Protein AF-A0A9X3MRA4-F1 (afdb_monomer_lite)

Structure (mmCIF, N/CA/C/O backbone):
data_AF-A0A9X3MRA4-F1
#
_entry.id   AF-A0A9X3MRA4-F1
#
loop_
_atom_site.group_PDB
_atom_site.id
_atom_site.type_symbol
_atom_site.label_atom_id
_atom_site.label_alt_id
_atom_site.label_comp_id
_atom_site.label_asym_id
_atom_site.label_entity_id
_atom_site.label_seq_id
_atom_site.pdbx_PDB_ins_code
_atom_site.Cartn_x
_atom_site.Cartn_y
_atom_site.Cartn_z
_atom_site.occupancy
_atom_site.B_iso_or_equiv
_atom_site.auth_seq_id
_atom_site.auth_comp_id
_atom_site.auth_asym_id
_atom_site.auth_atom_id
_atom_site.pdbx_PDB_model_num
ATOM 1 N N . MET A 1 1 ? -0.321 38.688 -27.844 1.00 35.81 1 MET A N 1
ATOM 2 C CA . MET A 1 1 ? -0.896 37.584 -28.647 1.00 35.81 1 MET A CA 1
ATOM 3 C C . MET A 1 1 ? -0.735 36.306 -27.831 1.00 35.81 1 MET A C 1
ATOM 5 O O . MET A 1 1 ? 0.387 35.896 -27.605 1.00 35.81 1 MET A O 1
ATOM 9 N N . LEU A 1 2 ? -1.741 35.954 -27.026 1.00 34.25 2 LEU A N 1
ATOM 10 C CA . LEU A 1 2 ? -2.804 34.966 -27.316 1.00 34.25 2 LEU A CA 1
ATOM 11 C C . LEU A 1 2 ? -2.423 33.523 -26.894 1.00 34.25 2 LEU A C 1
ATOM 13 O O . LEU A 1 2 ? -1.893 32.760 -27.681 1.00 34.25 2 LEU A O 1
ATOM 17 N N . LEU A 1 3 ? -2.724 33.220 -25.621 1.00 35.38 3 LEU A N 1
ATOM 18 C CA . LEU A 1 3 ? -3.556 32.108 -25.111 1.00 35.38 3 LEU A CA 1
ATOM 19 C C . LEU A 1 3 ? -3.337 30.628 -25.548 1.00 35.38 3 LEU A C 1
ATOM 21 O O . LEU A 1 3 ? -3.418 30.309 -26.727 1.00 35.38 3 LEU A O 1
ATOM 25 N N . ARG A 1 4 ? -3.394 29.751 -24.514 1.00 39.50 4 ARG A N 1
ATOM 26 C CA . ARG A 1 4 ? -3.797 28.306 -24.427 1.00 39.50 4 ARG A CA 1
ATOM 27 C C . ARG A 1 4 ? -2.662 27.262 -24.431 1.00 39.50 4 ARG A C 1
ATOM 29 O O . ARG A 1 4 ? -1.740 27.384 -25.215 1.00 39.50 4 ARG A O 1
ATOM 36 N N . GLY A 1 5 ? -2.671 26.203 -23.605 1.00 31.47 5 GLY A N 1
ATOM 37 C CA . GLY A 1 5 ? -3.656 25.647 -22.650 1.00 31.47 5 GLY A CA 1
ATOM 38 C C . GLY A 1 5 ? -2.963 24.711 -21.628 1.00 31.47 5 GLY A C 1
ATOM 39 O O . GLY A 1 5 ? -1.852 24.262 -21.875 1.00 31.47 5 GLY A O 1
ATOM 40 N N . VAL A 1 6 ? -3.437 24.609 -20.375 1.00 36.12 6 VAL A N 1
ATOM 41 C CA . VAL A 1 6 ? -4.373 23.575 -19.846 1.00 36.12 6 VAL A CA 1
ATOM 42 C C . VAL A 1 6 ? -3.922 22.147 -20.203 1.00 36.12 6 VAL A C 1
ATOM 44 O O . VAL A 1 6 ? -3.850 21.826 -21.377 1.00 36.12 6 VAL A O 1
ATOM 47 N N . GLY A 1 7 ? -3.665 21.204 -19.297 1.00 28.12 7 GLY A N 1
ATOM 48 C CA . GLY A 1 7 ? -3.774 21.140 -17.843 1.00 28.12 7 GLY A CA 1
ATOM 49 C C . GLY A 1 7 ? -3.669 19.672 -17.402 1.00 28.12 7 GLY A C 1
ATOM 50 O O . GLY A 1 7 ? -3.985 18.793 -18.191 1.00 28.12 7 GLY A O 1
ATOM 51 N N . VAL A 1 8 ? -3.275 19.405 -16.155 1.00 30.50 8 VAL A N 1
ATOM 52 C CA . VAL A 1 8 ? -3.708 18.214 -15.400 1.00 30.50 8 VAL A CA 1
ATOM 53 C C . VAL A 1 8 ? -3.790 18.625 -13.931 1.00 30.50 8 VAL A C 1
ATOM 55 O O . VAL A 1 8 ? -2.802 18.639 -13.203 1.00 30.50 8 VAL A O 1
ATOM 58 N N . PHE A 1 9 ? -4.995 18.999 -13.509 1.00 32.16 9 PHE A N 1
ATOM 59 C CA . PHE A 1 9 ? -5.385 19.023 -12.107 1.00 32.16 9 PHE A CA 1
ATOM 60 C C . PHE A 1 9 ? -5.694 17.582 -11.693 1.00 32.16 9 PHE A C 1
ATOM 62 O O . PHE A 1 9 ? -6.735 17.046 -12.061 1.00 32.16 9 PHE A O 1
ATOM 69 N N . ALA A 1 10 ? -4.817 16.960 -10.909 1.00 31.72 10 ALA A N 1
ATOM 70 C CA . ALA A 1 10 ? -5.191 15.817 -10.085 1.00 31.72 10 ALA A CA 1
ATOM 71 C C . ALA A 1 10 ? -5.547 16.348 -8.691 1.00 31.72 10 ALA A C 1
ATOM 73 O O . ALA A 1 10 ? -4.737 16.346 -7.767 1.00 31.72 10 ALA A O 1
ATOM 74 N N . ALA A 1 11 ? -6.769 16.862 -8.565 1.00 32.56 11 ALA A N 1
ATOM 75 C CA . ALA A 1 11 ? -7.382 17.117 -7.273 1.00 32.56 11 ALA A CA 1
ATOM 76 C C . ALA A 1 11 ? -7.682 15.761 -6.615 1.00 32.56 11 ALA A C 1
ATOM 78 O O . ALA A 1 11 ? -8.718 15.148 -6.860 1.00 32.56 11 ALA A O 1
ATOM 79 N N . VAL A 1 12 ? -6.753 15.263 -5.798 1.00 34.28 12 VAL A N 1
ATOM 80 C CA . VAL A 1 12 ? -7.058 14.186 -4.854 1.00 34.28 12 VAL A CA 1
ATOM 81 C C . VAL A 1 12 ? -7.952 14.797 -3.784 1.00 34.28 12 VAL A C 1
ATOM 83 O O . VAL A 1 12 ? -7.513 15.625 -2.987 1.00 34.28 12 VAL A O 1
ATOM 86 N N . ALA A 1 13 ? -9.228 14.423 -3.809 1.00 34.03 13 ALA A N 1
ATOM 87 C CA . ALA A 1 13 ? -10.208 14.817 -2.815 1.00 34.03 13 ALA A CA 1
ATOM 88 C C . ALA A 1 13 ? -9.759 14.346 -1.420 1.00 34.03 13 ALA A C 1
ATOM 90 O O . ALA A 1 13 ? -9.929 13.187 -1.042 1.00 34.03 13 ALA A O 1
ATOM 91 N N . LEU A 1 14 ? -9.190 15.272 -0.649 1.00 36.69 14 LEU A N 1
ATOM 92 C CA . LEU A 1 14 ? -9.050 15.197 0.801 1.00 36.69 14 LEU A CA 1
ATOM 93 C C . LEU A 1 14 ? -10.458 15.259 1.413 1.00 36.69 14 LEU A C 1
ATOM 95 O O . LEU A 1 14 ? -10.921 16.302 1.863 1.00 36.69 14 LEU A O 1
ATOM 99 N N . LEU A 1 15 ? -11.165 14.129 1.424 1.00 37.47 15 LEU A N 1
ATOM 100 C CA . LEU A 1 15 ? -12.385 13.948 2.216 1.00 37.47 15 LEU A CA 1
ATOM 101 C C . LEU A 1 15 ? -12.009 13.708 3.687 1.00 37.47 15 LEU A C 1
ATOM 103 O O . LEU A 1 15 ? -12.286 12.665 4.272 1.00 37.47 15 LEU A O 1
ATOM 107 N N . GLY A 1 16 ? -11.347 14.695 4.289 1.00 36.00 16 GLY A N 1
ATOM 108 C CA . GLY A 1 16 ? -11.209 14.795 5.734 1.00 36.00 16 GLY A CA 1
ATOM 109 C C . GLY A 1 16 ? -12.448 15.479 6.294 1.00 36.00 16 GLY A C 1
ATOM 110 O O . GLY A 1 16 ? -12.477 16.700 6.407 1.00 36.00 16 GLY A O 1
ATOM 111 N N . ALA A 1 17 ? -13.488 14.717 6.633 1.00 42.28 17 ALA A N 1
ATOM 112 C CA . ALA A 1 17 ? -14.591 15.256 7.421 1.00 42.28 17 ALA A CA 1
ATOM 113 C C . ALA A 1 17 ? -14.075 15.545 8.841 1.00 42.28 17 ALA A C 1
ATOM 115 O O . ALA A 1 17 ? -13.986 14.644 9.675 1.00 42.28 17 ALA A O 1
ATOM 116 N N . VAL A 1 18 ? -13.691 16.795 9.108 1.00 41.97 18 VAL A N 1
ATOM 117 C CA . VAL A 1 18 ? -13.306 17.251 10.448 1.00 41.97 18 VAL A CA 1
ATOM 118 C C . VAL A 1 18 ? -14.586 17.490 11.248 1.00 41.97 18 VAL A C 1
ATOM 120 O O . VAL A 1 18 ? -15.112 18.597 11.281 1.00 41.97 18 VAL A O 1
ATOM 123 N N . ALA A 1 19 ? -15.118 16.441 11.875 1.00 44.72 19 ALA A N 1
ATOM 124 C CA . ALA A 1 19 ? -16.137 16.600 12.907 1.00 44.72 19 ALA A CA 1
ATOM 125 C C . ALA A 1 19 ? -15.434 16.733 14.261 1.00 44.72 19 ALA A C 1
ATOM 127 O O . ALA A 1 19 ? -14.759 15.809 14.720 1.00 44.72 19 ALA A O 1
ATOM 128 N N . GLY A 1 20 ? -15.574 17.900 14.882 1.00 43.44 20 GLY A N 1
ATOM 129 C CA . GLY A 1 20 ? -15.188 18.117 16.264 1.00 43.44 20 GLY A CA 1
ATOM 130 C C . GLY A 1 20 ? -16.289 17.663 17.211 1.00 43.44 20 GLY A C 1
ATOM 131 O O . GLY A 1 20 ? -17.469 17.804 16.910 1.00 43.44 20 GLY A O 1
ATOM 132 N N . GLN A 1 21 ? -15.942 17.138 18.381 1.00 49.88 21 GLN A N 1
ATOM 133 C CA . GLN A 1 21 ? -16.927 16.866 19.432 1.00 49.88 21 GLN A CA 1
ATOM 134 C C . GLN A 1 21 ? -16.540 17.548 20.730 1.00 49.88 21 GLN A C 1
ATOM 136 O O . GLN A 1 21 ? -15.363 17.553 21.069 1.00 49.88 21 GLN A O 1
ATOM 141 N N . VAL A 1 22 ? -17.526 18.073 21.460 1.00 46.91 22 VAL A N 1
ATOM 142 C CA . VAL A 1 22 ? -17.334 18.715 22.767 1.00 46.91 22 VAL A CA 1
ATOM 143 C C . VAL A 1 22 ? -18.132 17.959 23.820 1.00 46.91 22 VAL A C 1
ATOM 145 O O . VAL A 1 22 ? -19.319 17.713 23.611 1.00 46.91 22 VAL A O 1
ATOM 148 N N . ALA A 1 23 ? -17.506 17.612 24.945 1.00 50.59 23 ALA A N 1
ATOM 149 C CA . ALA A 1 23 ? -18.177 16.998 26.093 1.00 50.59 23 ALA A CA 1
ATOM 150 C C . ALA A 1 23 ? -17.931 17.798 27.375 1.00 50.59 23 ALA A C 1
ATOM 152 O O . ALA A 1 23 ? -16.812 18.238 27.633 1.00 50.59 23 ALA A O 1
ATOM 153 N N . THR A 1 24 ? -18.965 17.929 28.203 1.00 45.59 24 THR A N 1
ATOM 154 C CA . THR A 1 24 ? -18.834 18.244 29.629 1.00 45.59 24 THR A CA 1
ATOM 155 C C . THR A 1 24 ? -18.663 16.919 30.363 1.00 45.59 24 THR A C 1
ATOM 157 O O . THR A 1 24 ? -19.558 16.080 30.332 1.00 45.59 24 THR A O 1
ATOM 160 N N . ALA A 1 25 ? -17.496 16.680 30.960 1.00 44.56 25 ALA A N 1
ATOM 161 C CA . ALA A 1 25 ? -17.239 15.453 31.709 1.00 44.56 25 ALA A CA 1
ATOM 162 C C . ALA A 1 25 ? -18.061 15.450 33.013 1.00 44.56 25 ALA A C 1
ATOM 164 O O . ALA A 1 25 ? -17.626 16.013 34.013 1.00 44.56 25 ALA A O 1
ATOM 165 N N . GLY A 1 26 ? -19.258 14.861 32.983 1.00 47.41 26 GLY A N 1
ATOM 166 C CA . GLY A 1 26 ? -19.934 14.340 34.171 1.00 47.41 26 GLY A CA 1
ATOM 167 C C . GLY A 1 26 ? -19.541 12.872 34.330 1.00 47.41 26 GLY A C 1
ATOM 168 O O . GLY A 1 26 ? -19.817 12.073 33.439 1.00 47.41 26 GLY A O 1
ATOM 169 N N . ASP A 1 27 ? -18.845 12.532 35.413 1.00 50.34 27 ASP A N 1
ATOM 170 C CA . ASP A 1 27 ? -18.054 11.295 35.543 1.00 50.34 27 ASP A CA 1
ATOM 171 C C . ASP A 1 27 ? -18.859 9.985 35.732 1.00 50.34 27 ASP A C 1
ATOM 173 O O . ASP A 1 27 ? -18.251 8.946 35.959 1.00 50.34 27 ASP A O 1
ATOM 177 N N . ASP A 1 28 ? -20.194 9.972 35.587 1.00 54.16 28 ASP A N 1
ATOM 178 C CA . ASP A 1 28 ? -21.010 8.802 35.984 1.00 54.16 28 ASP A CA 1
ATOM 179 C C . ASP A 1 28 ? -22.211 8.442 35.082 1.00 54.16 28 ASP A C 1
ATOM 181 O O . ASP A 1 28 ? -23.013 7.571 35.430 1.00 54.16 28 ASP A O 1
ATOM 185 N N . SER A 1 29 ? -22.375 9.048 33.898 1.00 55.00 29 SER A N 1
ATOM 186 C CA . SER A 1 29 ? -23.494 8.657 33.026 1.00 55.00 29 SER A CA 1
ATOM 187 C C . SER A 1 29 ? -23.189 7.365 32.245 1.00 55.00 29 SER A C 1
ATOM 189 O O . SER A 1 29 ? -22.288 7.285 31.409 1.00 55.00 29 SER A O 1
ATOM 191 N N . THR A 1 30 ? -23.992 6.323 32.487 1.00 68.31 30 THR A N 1
ATOM 192 C CA . THR A 1 30 ? -24.000 5.053 31.726 1.00 68.31 30 THR A CA 1
ATOM 193 C C . THR A 1 30 ? -24.627 5.192 30.336 1.00 68.31 30 THR A C 1
ATOM 195 O O . THR A 1 30 ? -24.791 4.202 29.622 1.00 68.31 30 THR A O 1
ATOM 198 N N . VAL A 1 31 ? -24.985 6.413 29.935 1.00 81.69 31 VAL A N 1
ATOM 199 C CA . VAL A 1 31 ? -25.618 6.689 28.650 1.00 81.69 31 VAL A CA 1
ATOM 200 C C . VAL A 1 31 ? -24.600 6.437 27.541 1.00 81.69 31 VAL A C 1
ATOM 202 O O . VAL A 1 31 ? -23.609 7.155 27.395 1.00 81.69 31 VAL A O 1
ATOM 205 N N . GLU A 1 32 ? -24.850 5.395 26.753 1.00 86.31 32 GLU A N 1
ATOM 206 C CA . GLU A 1 32 ? -24.095 5.127 25.538 1.00 86.31 32 GLU A CA 1
ATOM 207 C C . GLU A 1 32 ? -24.687 5.921 24.373 1.00 86.31 32 GLU A C 1
ATOM 209 O O . GLU A 1 32 ? -25.889 5.875 24.108 1.00 86.31 32 GLU A O 1
ATOM 214 N N . ARG A 1 33 ? -23.827 6.623 23.635 1.00 87.69 33 ARG A N 1
ATOM 215 C CA . ARG A 1 33 ? -24.196 7.327 22.406 1.00 87.69 33 ARG A CA 1
ATOM 216 C C . ARG A 1 33 ? -23.433 6.774 21.222 1.00 87.69 33 ARG A C 1
ATOM 218 O O . ARG A 1 33 ? -22.243 6.483 21.315 1.00 87.69 33 ARG A O 1
ATOM 225 N N . THR A 1 34 ? -24.120 6.673 20.094 1.00 89.44 34 THR A N 1
ATOM 226 C CA . THR A 1 34 ? -23.510 6.312 18.815 1.00 89.44 34 THR A CA 1
ATOM 227 C C . THR A 1 34 ? -23.280 7.581 18.011 1.00 89.44 34 THR A C 1
ATOM 229 O O . THR A 1 34 ? -24.199 8.369 17.809 1.00 89.44 34 THR A O 1
ATOM 232 N N . VAL A 1 35 ? -22.046 7.781 17.568 1.00 88.12 35 VAL A N 1
ATOM 233 C CA . VAL A 1 35 ? -21.616 8.932 16.777 1.00 88.12 35 VAL A CA 1
ATOM 234 C C . VAL A 1 35 ? -21.085 8.433 15.447 1.00 88.12 35 VAL A C 1
ATOM 236 O O . VAL A 1 35 ? -20.248 7.533 15.417 1.00 88.12 35 VAL A O 1
ATOM 239 N N . GLN A 1 36 ? -21.510 9.066 14.359 1.00 89.25 36 GLN A N 1
ATOM 240 C CA . GLN A 1 36 ? -20.979 8.813 13.027 1.00 89.25 36 GLN A CA 1
ATOM 241 C C . GLN A 1 36 ? -20.093 9.983 12.577 1.00 89.25 36 GLN A C 1
ATOM 243 O O . GLN A 1 36 ? -20.535 11.126 12.558 1.00 89.25 36 GLN A O 1
ATOM 248 N N . VAL A 1 37 ? -18.839 9.700 12.221 1.00 86.69 37 VAL A N 1
ATOM 249 C CA . VAL A 1 37 ? -17.875 10.658 11.660 1.00 86.69 37 VAL A CA 1
ATOM 250 C C . VAL A 1 37 ? -17.399 10.127 10.311 1.00 86.69 37 VAL A C 1
ATOM 252 O O . VAL A 1 37 ? -16.543 9.240 10.234 1.00 86.69 37 VAL A O 1
ATOM 255 N N . GLY A 1 38 ? -18.002 10.634 9.234 1.00 88.12 38 GLY A N 1
ATOM 256 C CA . GLY A 1 38 ? -17.795 10.104 7.886 1.00 88.12 38 GLY A CA 1
ATOM 257 C C . GLY A 1 38 ? -18.130 8.609 7.817 1.00 88.12 38 GLY A C 1
ATOM 258 O O . GLY A 1 38 ? -19.247 8.194 8.122 1.00 88.12 38 GLY A O 1
ATOM 259 N N . ALA A 1 39 ? -17.146 7.785 7.446 1.00 88.44 39 ALA A N 1
ATOM 260 C CA . ALA A 1 39 ? -17.291 6.327 7.396 1.00 88.44 39 ALA A CA 1
ATOM 261 C C . ALA A 1 39 ? -17.144 5.633 8.766 1.00 88.44 39 ALA A C 1
ATOM 263 O O . ALA A 1 39 ? -17.397 4.430 8.861 1.00 88.44 39 ALA A O 1
ATOM 264 N N . THR A 1 40 ? -16.721 6.347 9.811 1.00 90.81 40 THR A N 1
ATOM 265 C CA . THR A 1 40 ? -16.434 5.774 11.133 1.00 90.81 40 THR A CA 1
ATOM 266 C C . THR A 1 40 ? -17.639 5.917 12.050 1.00 90.81 40 THR A C 1
ATOM 268 O O . THR A 1 40 ? -18.210 6.996 12.156 1.00 90.81 40 THR A O 1
ATOM 271 N N . THR A 1 41 ? -17.998 4.852 12.757 1.00 91.88 41 THR A N 1
ATOM 272 C CA . THR A 1 41 ? -18.984 4.885 13.837 1.00 91.88 41 THR A CA 1
ATOM 273 C C . THR A 1 41 ? -18.291 4.592 15.164 1.00 91.88 41 THR A C 1
ATOM 275 O O . THR A 1 41 ? -17.546 3.619 15.296 1.00 91.88 41 THR A O 1
ATOM 278 N N . LEU A 1 42 ? -18.526 5.443 16.158 1.00 90.75 42 LEU A N 1
ATOM 279 C CA . LEU A 1 42 ? -18.002 5.320 17.513 1.00 90.75 42 LEU A CA 1
ATOM 280 C C . LEU A 1 42 ? -19.166 5.151 18.485 1.00 90.75 42 LEU A C 1
ATOM 282 O O . LEU A 1 42 ? -20.123 5.919 18.434 1.00 90.75 42 LEU A O 1
ATOM 286 N N . ARG A 1 43 ? -19.073 4.185 19.403 1.00 90.31 43 ARG A N 1
ATOM 287 C CA . ARG A 1 43 ? -19.939 4.164 20.594 1.00 90.31 43 ARG A CA 1
ATOM 288 C C . ARG A 1 43 ? -19.168 4.751 21.760 1.00 90.31 43 ARG A C 1
ATOM 290 O O . ARG A 1 43 ? -18.100 4.239 22.099 1.00 90.31 43 ARG A O 1
ATOM 297 N N . LEU A 1 44 ? -19.698 5.823 22.330 1.00 90.50 44 LEU A N 1
ATOM 298 C CA . LEU A 1 44 ? -19.079 6.624 23.376 1.00 90.50 44 LEU A CA 1
ATOM 299 C C . LEU A 1 44 ? -19.902 6.535 24.664 1.00 90.50 44 LEU A C 1
ATOM 301 O O . LEU A 1 44 ? -21.127 6.475 24.596 1.00 90.50 44 LEU A O 1
ATOM 305 N N . THR A 1 45 ? -19.248 6.568 25.823 1.00 88.00 45 THR A N 1
ATOM 306 C CA . THR A 1 45 ? -19.904 6.846 27.113 1.00 88.00 45 THR A CA 1
ATOM 307 C C . THR A 1 45 ? -19.766 8.311 27.494 1.00 88.00 45 THR A C 1
ATOM 309 O O . THR A 1 45 ? -18.726 8.920 27.225 1.00 88.00 45 THR A O 1
ATOM 312 N N . GLY A 1 46 ? -20.785 8.847 28.164 1.00 83.56 46 GLY A N 1
ATOM 313 C CA . GLY A 1 46 ? -20.847 10.245 28.583 1.00 83.56 46 GLY A CA 1
ATOM 314 C C . GLY A 1 46 ? -21.588 11.139 27.590 1.00 83.56 46 GLY A C 1
ATOM 315 O O . GLY A 1 46 ? -22.062 10.700 26.539 1.00 83.56 46 GLY A O 1
ATOM 316 N N . ASP A 1 47 ? -21.637 12.433 27.895 1.00 80.31 47 ASP A N 1
ATOM 317 C CA . ASP A 1 47 ? -22.456 13.411 27.168 1.00 80.31 47 ASP A CA 1
ATOM 318 C C . ASP A 1 47 ? -21.743 14.007 25.942 1.00 80.31 47 ASP A C 1
ATOM 320 O O . ASP A 1 47 ? -21.773 15.214 25.688 1.00 80.31 47 ASP A O 1
ATOM 324 N N . TRP A 1 48 ? -21.083 13.155 25.153 1.00 80.81 48 TRP A N 1
ATOM 325 C CA . TRP A 1 48 ? -20.461 13.575 23.898 1.00 80.81 48 TRP A CA 1
ATOM 326 C C . TRP A 1 48 ? -21.534 14.019 22.898 1.00 80.81 48 TRP A C 1
ATOM 328 O O . TRP A 1 48 ? -22.519 13.315 22.639 1.00 80.81 48 TRP A O 1
ATOM 338 N N . ARG A 1 49 ? -21.325 15.196 22.304 1.00 77.31 49 ARG A N 1
ATOM 339 C CA . ARG A 1 49 ? -22.148 15.724 21.212 1.00 77.31 49 ARG A CA 1
ATOM 340 C C . ARG A 1 49 ? -21.280 16.095 20.018 1.00 77.31 49 ARG A C 1
ATOM 342 O O . ARG A 1 49 ? -20.165 16.594 20.172 1.00 77.31 49 ARG A O 1
ATOM 349 N N . MET A 1 50 ? -21.810 15.842 18.825 1.00 76.88 50 MET A N 1
ATOM 350 C CA . MET A 1 50 ? -21.220 16.333 17.584 1.00 76.88 50 MET A CA 1
ATOM 351 C C . MET A 1 50 ? -21.383 17.850 17.533 1.00 76.88 50 MET A C 1
ATOM 353 O O . MET A 1 50 ? -22.464 18.355 17.833 1.00 76.88 50 MET A O 1
ATOM 357 N N . VAL A 1 51 ? -20.312 18.563 17.198 1.00 77.06 51 VAL A N 1
ATOM 358 C CA . VAL A 1 51 ? -20.337 20.015 17.037 1.00 77.06 51 VAL A CA 1
ATOM 359 C C . VAL A 1 51 ? -19.598 20.415 15.760 1.00 77.06 51 VAL A C 1
ATOM 361 O O . VAL A 1 51 ? -18.796 19.649 15.223 1.00 77.06 51 VAL A O 1
ATOM 364 N N . ASP A 1 52 ? -19.868 21.614 15.253 1.00 76.44 52 ASP A N 1
ATOM 365 C CA . ASP A 1 52 ? -19.082 22.175 14.154 1.00 76.44 52 ASP A CA 1
ATOM 366 C C . ASP A 1 52 ? -17.673 22.602 14.616 1.00 76.44 52 ASP A C 1
ATOM 368 O O . ASP A 1 52 ? -17.356 22.637 15.810 1.00 76.44 52 ASP A O 1
ATOM 372 N N . ALA A 1 53 ? -16.803 22.916 13.653 1.00 69.62 53 ALA A N 1
ATOM 373 C CA . ALA A 1 53 ? -15.426 23.329 13.923 1.00 69.62 53 ALA A CA 1
ATOM 374 C C . ALA A 1 53 ? -15.340 24.611 14.775 1.00 69.62 53 ALA A C 1
ATOM 376 O O . ALA A 1 53 ? -14.418 24.757 15.577 1.00 69.62 53 ALA A O 1
ATOM 377 N N . THR A 1 54 ? -16.307 25.518 14.635 1.00 69.25 54 THR A N 1
ATOM 378 C CA . THR A 1 54 ? -16.351 26.798 15.354 1.00 69.25 54 THR A CA 1
ATOM 379 C C . THR A 1 54 ? -16.660 26.590 16.836 1.00 69.25 54 THR A C 1
ATOM 381 O O . THR A 1 54 ? -15.980 27.116 17.711 1.00 69.25 54 THR A O 1
ATOM 384 N N . THR A 1 55 ? -17.649 25.755 17.134 1.00 68.62 55 THR A N 1
ATOM 385 C CA . THR A 1 55 ? -18.075 25.388 18.487 1.00 68.62 55 THR A CA 1
ATOM 386 C C . THR A 1 55 ? -17.034 24.504 19.168 1.00 68.62 55 THR A C 1
ATOM 388 O O . THR A 1 55 ? -16.830 24.597 20.380 1.00 68.62 55 THR A O 1
ATOM 391 N N . LEU A 1 56 ? -16.330 23.676 18.388 1.00 67.06 56 LEU A N 1
ATOM 392 C CA . LEU A 1 56 ? -15.216 22.866 18.869 1.00 67.06 56 LEU A CA 1
ATOM 393 C C . LEU A 1 56 ? -14.124 23.716 19.528 1.00 67.06 56 LEU A C 1
ATOM 395 O O . LEU A 1 56 ? -13.559 23.293 20.535 1.00 67.06 56 LEU A O 1
ATOM 399 N N . ALA A 1 57 ? -13.836 24.908 18.995 1.00 62.84 57 ALA A N 1
ATOM 400 C CA . ALA A 1 57 ? -12.785 25.784 19.512 1.00 62.84 57 ALA A CA 1
ATOM 401 C C . ALA A 1 57 ? -13.004 26.203 20.979 1.00 62.84 57 ALA A C 1
ATOM 403 O O . ALA A 1 57 ? -12.031 26.466 21.679 1.00 62.84 57 ALA A O 1
ATOM 404 N N . ASN A 1 58 ? -14.254 26.186 21.454 1.00 68.12 58 ASN A N 1
ATOM 405 C CA . ASN A 1 58 ? -14.653 26.718 22.761 1.00 68.12 58 ASN A CA 1
ATOM 406 C C . ASN A 1 58 ? -14.982 25.632 23.805 1.00 68.12 58 ASN A C 1
ATOM 408 O O . ASN A 1 58 ? -15.425 25.943 24.909 1.00 68.12 58 ASN A O 1
ATOM 412 N N . GLY A 1 59 ? -14.825 24.349 23.464 1.00 67.06 59 GLY A N 1
ATOM 413 C CA . GLY A 1 59 ? -15.192 23.235 24.339 1.00 67.06 59 GLY A CA 1
ATOM 414 C C . GLY A 1 59 ? -14.107 22.818 25.344 1.00 67.06 59 GLY A C 1
ATOM 415 O O . GLY A 1 59 ? -12.925 22.876 25.013 1.00 67.06 59 GLY A O 1
ATOM 416 N N . PRO A 1 60 ? -14.476 22.306 26.540 1.00 75.50 60 PRO A N 1
ATOM 417 C CA . PRO A 1 60 ? -13.505 21.881 27.558 1.00 75.50 60 PRO A CA 1
ATOM 418 C C . PRO A 1 60 ? -12.786 20.558 27.236 1.00 75.50 60 PRO A C 1
ATOM 420 O O . PRO A 1 60 ? -11.758 20.253 27.840 1.00 75.50 60 PRO A O 1
ATOM 423 N N . ALA A 1 61 ? -13.319 19.755 26.311 1.00 81.50 61 ALA A N 1
ATOM 424 C CA . ALA A 1 61 ? -12.693 18.534 25.812 1.00 81.50 61 ALA A CA 1
ATOM 425 C C . ALA A 1 61 ? -13.084 18.294 24.355 1.00 81.50 61 ALA A C 1
ATOM 427 O O . ALA A 1 61 ? -14.233 18.530 23.985 1.00 81.50 61 ALA A O 1
ATOM 428 N N . ARG A 1 62 ? -12.134 17.805 23.555 1.00 84.62 62 ARG A N 1
ATOM 429 C CA . ARG A 1 62 ? -12.254 17.606 22.112 1.00 84.62 62 ARG A CA 1
ATOM 430 C C . ARG A 1 62 ? -11.854 16.199 21.711 1.00 84.62 62 ARG A C 1
ATOM 432 O O . ARG A 1 62 ? -10.838 15.687 22.179 1.00 84.62 62 ARG A O 1
ATOM 439 N N . MET A 1 63 ? -12.633 15.603 20.812 1.00 88.62 63 MET A N 1
ATOM 440 C CA . MET A 1 63 ? -12.273 14.368 20.116 1.00 88.62 63 MET A CA 1
ATOM 441 C C . MET A 1 63 ? -12.172 14.648 18.619 1.00 88.62 63 MET A C 1
ATOM 443 O O . MET A 1 63 ? -13.124 15.130 18.011 1.00 88.62 63 MET A O 1
ATOM 447 N N . HIS A 1 64 ? -11.016 14.333 18.041 1.00 89.19 64 HIS A N 1
ATOM 448 C CA . HIS A 1 64 ? -10.755 14.421 16.610 1.00 89.19 64 HIS A CA 1
ATOM 449 C C . HIS A 1 64 ? -10.599 13.016 16.047 1.00 89.19 64 HIS A C 1
ATOM 451 O O . HIS A 1 64 ? -9.772 12.237 16.524 1.00 89.19 64 HIS A O 1
ATOM 457 N N . VAL A 1 65 ? -11.394 12.708 15.028 1.00 90.75 65 VAL A N 1
ATOM 458 C CA . VAL A 1 65 ? -11.439 11.397 14.385 1.00 90.75 65 VAL A CA 1
ATOM 459 C C . VAL A 1 65 ? -11.045 11.582 12.929 1.00 90.75 65 VAL A C 1
ATOM 461 O O . VAL A 1 65 ? -11.723 12.285 12.188 1.00 90.75 65 VAL A O 1
ATOM 464 N N . VAL A 1 66 ? -9.939 10.967 12.525 1.00 90.81 66 VAL A N 1
ATOM 465 C CA . VAL A 1 66 ? -9.395 11.086 11.170 1.00 90.81 66 VAL A CA 1
ATOM 466 C C . VAL A 1 66 ? -9.168 9.691 10.617 1.00 90.81 66 VAL A C 1
ATOM 468 O O . VAL A 1 66 ? -8.428 8.909 11.207 1.00 90.81 66 VAL A O 1
ATOM 471 N N . LEU A 1 67 ? -9.794 9.380 9.486 1.00 88.19 67 LEU A N 1
ATOM 472 C CA . LEU A 1 67 ? -9.460 8.208 8.686 1.00 88.19 67 LEU A CA 1
ATOM 473 C C . LEU A 1 67 ? -8.624 8.683 7.503 1.00 88.19 67 LEU A C 1
ATOM 475 O O . LEU A 1 67 ? -9.145 9.356 6.619 1.00 88.19 67 LEU A O 1
ATOM 479 N N . ASP A 1 68 ? -7.340 8.347 7.502 1.00 83.62 68 ASP A N 1
ATOM 480 C CA . ASP A 1 68 ? -6.410 8.818 6.482 1.00 83.62 68 ASP A CA 1
ATOM 481 C C . ASP A 1 68 ? -5.553 7.645 5.972 1.00 83.62 68 ASP A C 1
ATOM 483 O O . ASP A 1 68 ? -4.871 6.976 6.759 1.00 83.62 68 ASP A O 1
ATOM 487 N N . PRO A 1 69 ? -5.591 7.343 4.662 1.00 77.12 69 PRO A N 1
ATOM 488 C CA . PRO A 1 69 ? -4.757 6.300 4.068 1.00 77.12 69 PRO A CA 1
ATOM 489 C C . PRO A 1 69 ? -3.269 6.683 4.015 1.00 77.12 69 PRO A C 1
ATOM 491 O O . PRO A 1 69 ? -2.415 5.812 3.846 1.00 77.12 69 PRO A O 1
ATOM 494 N N . SER A 1 70 ? -2.945 7.969 4.152 1.00 72.94 70 SER A N 1
ATOM 495 C CA . SER A 1 70 ? -1.582 8.495 4.151 1.00 72.94 70 SER A CA 1
ATOM 496 C C . SER A 1 70 ? -0.940 8.534 5.541 1.00 72.94 70 SER A C 1
ATOM 498 O O . SER A 1 70 ? 0.294 8.549 5.628 1.00 72.94 70 SER A O 1
ATOM 500 N N . LEU A 1 71 ? -1.749 8.478 6.611 1.00 73.31 71 LEU A N 1
ATOM 501 C CA . LEU A 1 71 ? -1.264 8.400 7.987 1.00 73.31 71 LEU A CA 1
ATOM 502 C C . LEU A 1 71 ? -0.342 7.188 8.150 1.00 73.31 71 LEU A C 1
ATOM 504 O O . LEU A 1 71 ? -0.646 6.065 7.744 1.00 73.31 71 LEU A O 1
ATOM 508 N N . ARG A 1 72 ? 0.802 7.420 8.788 1.00 69.00 72 ARG A N 1
ATOM 509 C CA . ARG A 1 72 ? 1.805 6.391 9.046 1.00 69.00 72 ARG A CA 1
ATOM 510 C C . ARG A 1 72 ? 1.578 5.801 10.437 1.00 69.00 72 ARG A C 1
ATOM 512 O O . ARG A 1 72 ? 1.433 6.537 11.411 1.00 69.00 72 ARG A O 1
ATOM 519 N N . ALA A 1 73 ? 1.567 4.470 10.546 1.00 62.25 73 ALA A N 1
ATOM 520 C CA . ALA A 1 73 ? 1.746 3.804 11.839 1.00 62.25 73 ALA A CA 1
ATOM 521 C C . ALA A 1 73 ? 3.213 3.959 12.248 1.00 62.25 73 ALA A C 1
ATOM 523 O O . ALA A 1 73 ? 4.038 3.084 11.997 1.00 62.25 73 ALA A O 1
ATOM 524 N N . GLU A 1 74 ? 3.561 5.105 12.816 1.00 61.66 74 GLU A N 1
ATOM 525 C CA . GLU A 1 74 ? 4.905 5.319 13.337 1.00 61.66 74 GLU A CA 1
ATOM 526 C C . GLU A 1 74 ? 4.962 4.818 14.771 1.00 61.66 74 GLU A C 1
ATOM 528 O O . GLU A 1 74 ? 4.400 5.452 15.658 1.00 61.66 74 GLU A O 1
ATOM 533 N N . GLY A 1 75 ? 5.599 3.655 14.961 1.00 63.25 75 GLY A N 1
ATOM 534 C CA . GLY A 1 75 ? 6.398 3.297 16.145 1.00 63.25 75 GLY A CA 1
ATOM 535 C C . GLY A 1 75 ? 5.797 3.496 17.539 1.00 63.25 75 GLY A C 1
ATOM 536 O O . GLY A 1 75 ? 6.542 3.514 18.512 1.00 63.25 75 GLY A O 1
ATOM 537 N N . GLY A 1 76 ? 4.485 3.678 17.653 1.00 76.75 76 GLY A N 1
ATOM 538 C CA . GLY A 1 76 ? 3.836 4.054 18.896 1.00 76.75 76 GLY A CA 1
ATOM 539 C C . GLY A 1 76 ? 3.837 2.940 19.933 1.00 76.75 76 GLY A C 1
ATOM 540 O O . GLY A 1 76 ? 3.853 1.754 19.596 1.00 76.75 76 GLY A O 1
ATOM 541 N N . SER A 1 77 ? 3.736 3.313 21.207 1.00 85.62 77 SER A N 1
ATOM 542 C CA . SER A 1 77 ? 3.511 2.343 22.276 1.00 85.62 77 SER A CA 1
ATOM 543 C C . SER A 1 77 ? 2.178 1.608 22.068 1.00 85.62 77 SER A C 1
ATOM 545 O O . SER A 1 77 ? 1.216 2.198 21.560 1.00 85.62 77 SER A O 1
ATOM 547 N N . PRO A 1 78 ? 2.079 0.324 22.453 1.00 89.38 78 PRO A N 1
ATOM 548 C CA . PRO A 1 78 ? 0.827 -0.417 22.377 1.00 89.38 78 PRO A CA 1
ATOM 549 C C . PRO A 1 78 ? -0.309 0.319 23.095 1.00 89.38 78 PRO A C 1
ATOM 551 O O . PRO A 1 78 ? -0.195 0.672 24.267 1.00 89.38 78 PRO A O 1
ATOM 554 N N . ALA A 1 79 ? -1.425 0.517 22.399 1.00 91.75 79 ALA A N 1
ATOM 555 C CA . ALA A 1 79 ? -2.604 1.203 22.918 1.00 91.75 79 ALA A CA 1
ATOM 556 C C . ALA A 1 79 ? -3.883 0.411 22.618 1.00 91.75 79 ALA A C 1
ATOM 558 O O . ALA A 1 79 ? -3.871 -0.609 21.918 1.00 91.75 79 ALA A O 1
ATOM 559 N N . ARG A 1 80 ? -5.013 0.874 23.164 1.00 92.75 80 ARG A N 1
ATOM 560 C CA . ARG A 1 80 ? -6.338 0.314 22.881 1.00 92.75 80 ARG A CA 1
ATOM 561 C C . ARG A 1 80 ? -7.357 1.403 22.596 1.00 92.75 80 ARG A C 1
ATOM 563 O O . ARG A 1 80 ? -7.284 2.488 23.166 1.00 92.75 80 ARG A O 1
ATOM 570 N N . LEU A 1 81 ? -8.319 1.076 21.741 1.00 93.38 81 LEU A N 1
ATOM 571 C CA . LEU A 1 81 ? -9.456 1.931 21.422 1.00 93.38 81 LEU A CA 1
ATOM 572 C C . LEU A 1 81 ? -10.667 1.052 21.103 1.00 93.38 81 LEU A C 1
ATOM 574 O O . LEU A 1 81 ? -10.585 0.195 20.225 1.00 93.38 81 LEU A O 1
ATOM 578 N N . GLY A 1 82 ? -11.768 1.217 21.842 1.00 90.44 82 GLY A N 1
ATOM 579 C CA . GLY A 1 82 ? -13.001 0.453 21.621 1.00 90.44 82 GLY A CA 1
ATOM 580 C C . GLY A 1 82 ? -12.818 -1.070 21.601 1.00 90.44 82 GLY A C 1
ATOM 581 O O . GLY A 1 82 ? -13.391 -1.747 20.754 1.00 90.44 82 GLY A O 1
ATOM 582 N N . GLY A 1 83 ? -11.949 -1.603 22.468 1.00 91.00 83 GLY A N 1
ATOM 583 C CA . GLY A 1 83 ? -11.636 -3.038 22.545 1.00 91.00 83 GLY A CA 1
ATOM 584 C C . GLY A 1 83 ? -10.559 -3.533 21.568 1.00 91.00 83 GLY A C 1
ATOM 585 O O . GLY A 1 83 ? -9.979 -4.599 21.800 1.00 91.00 83 GLY A O 1
ATOM 586 N N . TYR A 1 84 ? -10.212 -2.752 20.543 1.00 93.38 84 TYR A N 1
ATOM 587 C CA . TYR A 1 84 ? -9.169 -3.083 19.569 1.00 93.38 84 TYR A CA 1
ATOM 588 C C . TYR A 1 84 ? -7.781 -2.682 20.060 1.00 93.38 84 TYR A C 1
ATOM 590 O O . TYR A 1 84 ? -7.628 -1.728 20.825 1.00 93.38 84 TYR A O 1
ATOM 598 N N . ARG A 1 85 ? -6.756 -3.421 19.629 1.00 93.31 85 ARG A N 1
ATOM 599 C CA . ARG A 1 85 ? -5.347 -3.051 19.808 1.00 93.31 85 ARG A CA 1
ATOM 600 C C . ARG A 1 85 ? -4.946 -2.050 18.728 1.00 93.31 85 ARG A C 1
ATOM 602 O O . ARG A 1 85 ? -5.351 -2.196 17.578 1.00 93.31 85 ARG A O 1
ATOM 609 N N . GLY A 1 86 ? -4.113 -1.091 19.093 1.00 92.12 86 GLY A N 1
ATOM 610 C CA . GLY A 1 86 ? -3.546 -0.100 18.187 1.00 92.12 86 GLY A CA 1
ATOM 611 C C . GLY A 1 86 ? -2.234 0.445 18.729 1.00 92.12 86 GLY A C 1
ATOM 612 O O . GLY A 1 86 ? -1.594 -0.188 19.571 1.00 92.12 86 GLY A O 1
ATOM 613 N N . TRP A 1 87 ? -1.875 1.641 18.279 1.00 91.38 87 TRP A N 1
ATOM 614 C CA . TRP A 1 87 ? -0.670 2.350 18.709 1.00 91.38 87 TRP A CA 1
ATOM 615 C C . TRP A 1 87 ? -1.012 3.742 19.220 1.00 91.38 87 TRP A C 1
ATOM 617 O O . TRP A 1 87 ? -1.917 4.386 18.695 1.00 91.38 87 TRP A O 1
ATOM 627 N N . SER A 1 88 ? -0.289 4.231 20.220 1.00 89.94 88 SER A N 1
ATOM 628 C CA . SER A 1 88 ? -0.345 5.640 20.611 1.00 89.94 88 SER A CA 1
ATOM 629 C C . SER A 1 88 ? 0.549 6.477 19.692 1.00 89.94 88 SER A C 1
ATOM 631 O O . SER A 1 88 ? 1.730 6.174 19.561 1.00 89.94 88 SER A O 1
ATOM 633 N N . SER A 1 89 ? 0.026 7.547 19.097 1.00 86.06 89 SER A N 1
ATOM 634 C CA . SER A 1 89 ? 0.789 8.503 18.285 1.00 86.06 89 SER A CA 1
ATOM 635 C C . SER A 1 89 ? 0.428 9.939 18.676 1.00 86.06 89 SER A C 1
ATOM 637 O O . SER A 1 89 ? -0.693 10.419 18.441 1.00 86.06 89 SER A O 1
ATOM 639 N N . GLY A 1 90 ? 1.378 10.627 19.318 1.00 86.69 90 GLY A N 1
ATOM 640 C CA . GLY A 1 90 ? 1.131 11.908 19.982 1.00 86.69 90 GLY A CA 1
ATOM 641 C C . GLY A 1 90 ? 0.001 11.785 21.011 1.00 86.69 90 GLY A C 1
ATOM 642 O O . GLY A 1 90 ? -0.003 10.869 21.827 1.00 86.69 90 GLY A O 1
ATOM 643 N N . SER A 1 91 ? -0.999 12.664 20.927 1.00 86.81 91 SER A N 1
ATOM 644 C CA . SER A 1 91 ? -2.193 12.663 21.791 1.00 86.81 91 SER A CA 1
ATOM 645 C C . SER A 1 91 ? -3.307 11.693 21.358 1.00 86.81 91 SER A C 1
ATOM 647 O O . SER A 1 91 ? -4.413 11.728 21.906 1.00 86.81 91 SER A O 1
ATOM 649 N N . GLY A 1 92 ? -3.069 10.842 20.353 1.00 91.00 92 GLY A N 1
ATOM 650 C CA . GLY A 1 92 ? -4.100 9.971 19.788 1.00 91.00 92 GLY A CA 1
ATOM 651 C C . GLY A 1 92 ? -3.770 8.489 19.793 1.00 91.00 92 GLY A C 1
ATOM 652 O O . GLY A 1 92 ? -2.615 8.088 19.887 1.00 91.00 92 GLY A O 1
ATOM 653 N N . THR A 1 93 ? -4.812 7.676 19.640 1.00 93.00 93 THR A N 1
ATOM 654 C CA . THR A 1 93 ? -4.696 6.246 19.349 1.00 93.00 93 THR A CA 1
ATOM 655 C C . THR A 1 93 ? -4.967 6.013 17.873 1.00 93.00 93 THR A C 1
ATOM 657 O O . THR A 1 93 ? -5.928 6.546 17.321 1.00 93.00 93 THR A O 1
ATOM 660 N N . VAL A 1 94 ? -4.131 5.198 17.243 1.00 92.56 94 VAL A N 1
ATOM 661 C CA . VAL A 1 94 ? -4.222 4.829 15.836 1.00 92.56 94 VAL A CA 1
ATOM 662 C C . VAL A 1 94 ? -4.618 3.360 15.720 1.00 92.56 94 VAL A C 1
ATOM 664 O O . VAL A 1 94 ? -3.958 2.483 16.285 1.00 92.56 94 VAL A O 1
ATOM 667 N N . LEU A 1 95 ? -5.686 3.094 14.972 1.00 93.88 95 LEU A N 1
ATOM 668 C CA . LEU A 1 95 ? -6.149 1.768 14.587 1.00 93.88 95 LEU A CA 1
ATOM 669 C C . LEU A 1 95 ? -5.919 1.561 13.086 1.00 93.88 95 LEU A C 1
ATOM 671 O O . LEU A 1 95 ? -6.414 2.352 12.281 1.00 93.88 95 LEU A O 1
ATOM 675 N N . PRO A 1 96 ? -5.208 0.503 12.677 1.00 93.06 96 PRO A N 1
ATOM 676 C CA . PRO A 1 96 ? -5.100 0.179 11.268 1.00 93.06 96 PRO A CA 1
ATOM 677 C C . PRO A 1 96 ? -6.391 -0.470 10.768 1.00 93.06 96 PRO A C 1
ATOM 679 O O . PRO A 1 96 ? -7.005 -1.293 11.451 1.00 93.06 96 PRO A O 1
ATOM 682 N N . THR A 1 97 ? -6.790 -0.122 9.552 1.00 94.06 97 THR A N 1
ATOM 683 C CA . THR A 1 97 ? -7.968 -0.672 8.879 1.00 94.06 97 THR A CA 1
ATOM 684 C C . THR A 1 97 ? -7.633 -1.036 7.436 1.00 94.06 97 THR A C 1
ATOM 686 O O . THR A 1 97 ? -6.634 -0.572 6.887 1.00 94.06 97 THR A O 1
ATOM 689 N N . THR A 1 98 ? -8.486 -1.818 6.776 1.00 91.38 98 THR A N 1
ATOM 690 C CA . THR A 1 98 ? -8.329 -2.105 5.337 1.00 91.38 98 THR A CA 1
ATOM 691 C C . THR A 1 98 ? -8.516 -0.880 4.433 1.00 91.38 98 THR A C 1
ATOM 693 O O . THR A 1 98 ? -8.181 -0.952 3.257 1.00 91.38 98 THR A O 1
ATOM 696 N N . ARG A 1 99 ? -9.027 0.246 4.957 1.00 89.00 99 ARG A N 1
ATOM 697 C CA . ARG A 1 99 ? -9.200 1.516 4.223 1.00 89.00 99 ARG A CA 1
ATOM 698 C C . ARG A 1 99 ? -8.176 2.595 4.591 1.00 89.00 99 ARG A C 1
ATOM 700 O O . ARG A 1 99 ? -8.280 3.715 4.104 1.00 89.00 99 ARG A O 1
ATOM 707 N N . GLY A 1 100 ? -7.202 2.284 5.445 1.00 88.38 100 GLY A N 1
ATOM 708 C CA . GLY A 1 100 ? -6.215 3.247 5.934 1.00 88.38 100 GLY A CA 1
ATOM 709 C C . GLY A 1 100 ? -6.108 3.249 7.452 1.00 88.38 100 GLY A C 1
ATOM 710 O O . GLY A 1 100 ? -6.500 2.288 8.118 1.00 88.38 100 GLY A O 1
ATOM 711 N N . MET A 1 101 ? -5.580 4.329 8.017 1.00 90.75 101 MET A N 1
ATOM 712 C CA . MET A 1 101 ? -5.348 4.437 9.454 1.00 90.75 101 MET A CA 1
ATOM 713 C C . MET A 1 101 ? -6.400 5.343 10.086 1.00 90.75 101 MET A C 1
ATOM 715 O O . MET A 1 101 ? -6.561 6.495 9.690 1.00 90.75 101 MET A O 1
ATOM 719 N N . LEU A 1 102 ? -7.108 4.823 11.086 1.00 92.94 102 LEU A N 1
ATOM 720 C CA . LEU A 1 102 ? -8.036 5.594 11.899 1.00 92.94 102 LEU A CA 1
ATOM 721 C C . LEU A 1 102 ? -7.296 6.150 13.113 1.00 92.94 102 LEU A C 1
ATOM 723 O O . LEU A 1 102 ? -6.892 5.391 13.990 1.00 92.94 102 LEU A O 1
ATOM 727 N N . ARG A 1 103 ? -7.151 7.468 13.199 1.00 93.44 103 ARG A N 1
ATOM 728 C CA . ARG A 1 103 ? -6.620 8.165 14.368 1.00 93.44 103 ARG A CA 1
ATOM 729 C C . ARG A 1 103 ? -7.755 8.801 15.157 1.00 93.44 103 ARG A C 1
ATOM 731 O O . ARG A 1 103 ? -8.550 9.554 14.606 1.00 93.44 103 ARG A O 1
ATOM 738 N N . VAL A 1 104 ? -7.778 8.535 16.458 1.00 92.88 104 VAL A N 1
ATOM 739 C CA . VAL A 1 104 ? -8.631 9.230 17.423 1.00 92.88 104 VAL A CA 1
ATOM 740 C C . VAL A 1 104 ? -7.735 9.965 18.405 1.00 92.88 104 VAL A C 1
ATOM 742 O O . VAL A 1 104 ? -7.088 9.339 19.246 1.00 92.88 104 VAL A O 1
ATOM 745 N N . SER A 1 105 ? -7.657 11.286 18.270 1.00 92.50 105 SER A N 1
ATOM 746 C CA . SER A 1 105 ? -6.909 12.165 19.172 1.00 92.50 105 SER A CA 1
ATOM 747 C C . SER A 1 105 ? -7.840 12.926 20.096 1.00 92.50 105 SER A C 1
ATOM 749 O O . SER A 1 105 ? -8.927 13.343 19.697 1.00 92.50 105 SER A O 1
ATOM 751 N N . CYS A 1 106 ? -7.387 13.103 21.330 1.00 88.88 106 CYS A N 1
ATOM 752 C CA . CYS A 1 106 ? -8.134 13.791 22.365 1.00 88.88 106 CYS A CA 1
ATOM 753 C C . CYS A 1 106 ? -7.334 14.988 22.864 1.00 88.88 106 CYS A C 1
ATOM 755 O O . CYS A 1 106 ? -6.120 14.881 23.035 1.00 88.88 106 CYS A O 1
ATOM 757 N N . ASP A 1 107 ? -8.009 16.104 23.106 1.00 86.69 107 ASP A N 1
ATOM 758 C CA . ASP A 1 107 ? -7.380 17.332 23.589 1.00 86.69 107 ASP A CA 1
ATOM 759 C C . ASP A 1 107 ? -8.352 18.109 24.494 1.00 86.69 107 ASP A C 1
ATOM 761 O O . ASP A 1 107 ? -9.500 18.301 24.094 1.00 86.69 107 ASP A O 1
ATOM 765 N N . PRO A 1 108 ? -7.972 18.547 25.709 1.00 82.50 108 PRO A N 1
ATOM 766 C CA . PRO A 1 108 ? -6.697 18.313 26.402 1.00 82.50 108 PRO A CA 1
ATOM 767 C C . PRO A 1 108 ? -6.665 17.022 27.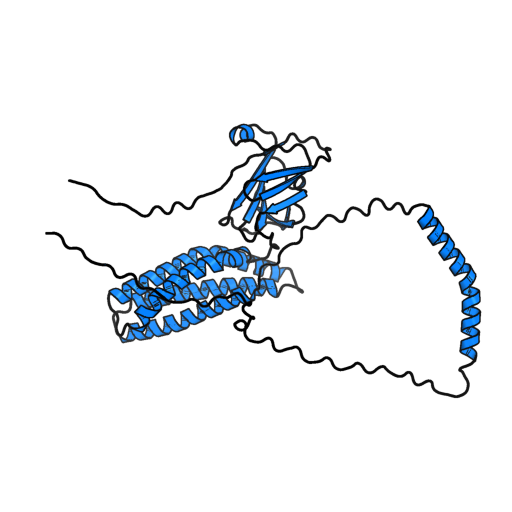230 1.00 82.50 108 PRO A C 1
ATOM 769 O O . PRO A 1 108 ? -5.608 16.613 27.706 1.00 82.50 108 PRO A O 1
ATOM 772 N N . ARG A 1 109 ? -7.813 16.362 27.432 1.00 82.19 109 ARG A N 1
ATOM 773 C CA . ARG A 1 109 ? -7.928 15.172 28.292 1.00 82.19 109 ARG A CA 1
ATOM 774 C C . ARG A 1 109 ? -7.988 13.878 27.477 1.00 82.19 109 ARG A C 1
ATOM 776 O O . ARG A 1 109 ? -8.590 13.873 26.405 1.00 82.19 109 ARG A O 1
ATOM 783 N N . PRO A 1 110 ? -7.450 12.756 27.990 1.00 84.19 110 PRO A N 1
ATOM 784 C CA . PRO A 1 110 ? -7.532 11.458 27.323 1.00 84.19 110 PRO A CA 1
ATOM 785 C C . PRO A 1 110 ? -8.979 10.937 27.274 1.00 84.19 110 PRO A C 1
ATOM 787 O O . PRO A 1 110 ? -9.514 10.411 28.247 1.00 84.19 110 PRO A O 1
ATOM 790 N N . CYS A 1 111 ? -9.617 11.065 26.112 1.00 87.06 111 CYS A N 1
ATOM 791 C CA . CYS A 1 111 ? -10.986 10.620 25.838 1.00 87.06 111 CYS A CA 1
ATOM 792 C C . CYS A 1 111 ? -11.081 9.176 25.321 1.00 87.06 111 CYS A C 1
ATOM 794 O O . CYS A 1 111 ? -12.175 8.653 25.121 1.00 87.06 111 CYS A O 1
ATOM 796 N N . GLN A 1 112 ? -9.952 8.487 25.135 1.00 87.88 112 GLN A N 1
ATOM 797 C CA . GLN A 1 112 ? -9.917 7.150 24.533 1.00 87.88 112 GLN A CA 1
ATOM 798 C C . GLN A 1 112 ? -10.677 6.112 25.372 1.00 87.88 112 GLN A C 1
ATOM 800 O O . GLN A 1 112 ? -11.237 5.168 24.820 1.00 87.88 112 GLN A O 1
ATOM 805 N N . ARG A 1 113 ? -10.740 6.306 26.700 1.00 86.44 113 ARG A N 1
ATOM 806 C CA . ARG A 1 113 ? -11.518 5.455 27.620 1.00 86.44 113 ARG A CA 1
ATOM 807 C C . ARG A 1 113 ? -13.030 5.595 27.436 1.00 86.44 113 ARG A C 1
ATOM 809 O O . ARG A 1 113 ? -13.751 4.655 27.754 1.00 86.44 113 ARG A O 1
ATOM 816 N N . ALA A 1 114 ? -13.497 6.729 26.910 1.00 88.50 114 ALA A N 1
ATOM 817 C CA . ALA A 1 114 ? -14.908 6.930 26.603 1.00 88.50 114 ALA A CA 1
ATOM 818 C C . ALA A 1 114 ? -15.344 6.134 25.364 1.00 88.50 114 ALA A C 1
ATOM 820 O O . ALA A 1 114 ? -16.525 5.841 25.216 1.00 88.50 114 ALA A O 1
ATOM 821 N N . VAL A 1 115 ? -14.412 5.745 24.486 1.00 91.56 115 VAL A N 1
ATOM 822 C CA . VAL A 1 115 ? -14.711 4.979 23.271 1.00 91.56 115 VAL A CA 1
ATOM 823 C C . VAL A 1 115 ? -14.884 3.496 23.609 1.00 91.56 115 VAL A C 1
ATOM 825 O O . VAL A 1 115 ? -13.911 2.767 23.813 1.00 91.56 115 VAL A O 1
ATOM 828 N N . ARG A 1 116 ? -16.137 3.031 23.633 1.00 91.25 116 ARG A N 1
ATOM 829 C CA . ARG A 1 116 ? -16.519 1.639 23.925 1.00 91.25 116 ARG A CA 1
ATOM 830 C C . ARG A 1 116 ? -16.389 0.720 22.730 1.00 91.25 116 ARG A C 1
ATOM 832 O O . ARG A 1 116 ? -15.942 -0.413 22.881 1.00 91.25 116 ARG A O 1
ATOM 839 N N . SER A 1 117 ? -16.737 1.206 21.545 1.00 92.25 117 SER A N 1
ATOM 840 C CA . SER A 1 117 ? -16.552 0.451 20.308 1.00 92.25 117 SER A CA 1
ATOM 841 C C . SER A 1 117 ? -16.266 1.374 19.137 1.00 92.25 117 SER A C 1
ATOM 843 O O . SER A 1 117 ? -16.650 2.545 19.146 1.00 92.25 117 SER A O 1
ATOM 845 N N . VAL A 1 118 ? -15.590 0.813 18.141 1.00 93.94 118 VAL A N 1
ATOM 846 C CA . VAL A 1 118 ? -15.257 1.466 16.879 1.00 93.94 118 VAL A CA 1
ATOM 847 C C . VAL A 1 118 ? -15.660 0.533 15.749 1.00 93.94 118 VAL A C 1
ATOM 849 O O . VAL A 1 118 ? -15.341 -0.657 15.781 1.00 93.94 118 VAL A O 1
ATOM 852 N N . SER A 1 119 ? -16.325 1.069 14.738 1.00 93.94 119 SER A N 1
ATOM 853 C CA . SER A 1 119 ? -16.511 0.399 13.457 1.00 93.94 119 SER A CA 1
ATOM 854 C C . SER A 1 119 ? -16.229 1.372 12.320 1.00 93.94 119 SER A C 1
ATOM 856 O O . SER A 1 119 ? -16.413 2.581 12.447 1.00 93.94 119 SER A O 1
ATOM 858 N N . VAL A 1 120 ? -15.737 0.848 11.201 1.00 94.50 120 VAL A N 1
ATOM 859 C CA . VAL A 1 120 ? -15.489 1.629 9.988 1.00 94.50 120 VAL A CA 1
ATOM 860 C C . VAL A 1 120 ? -16.251 0.961 8.858 1.00 94.50 120 VAL A C 1
ATOM 862 O O . VAL A 1 120 ? -16.064 -0.219 8.572 1.00 94.50 120 VAL A O 1
ATOM 865 N N . THR A 1 121 ? -17.149 1.711 8.235 1.00 93.94 121 THR A N 1
ATOM 866 C CA . THR A 1 121 ? -18.035 1.209 7.186 1.00 93.94 121 THR A CA 1
ATOM 867 C C . THR A 1 121 ? -17.204 0.646 6.040 1.00 93.94 121 THR A C 1
ATOM 869 O O . THR A 1 121 ? -16.337 1.338 5.504 1.00 93.94 121 THR A O 1
ATOM 872 N N . GLY A 1 122 ? -17.454 -0.614 5.675 1.00 92.69 122 GLY A N 1
ATOM 873 C CA . GLY A 1 122 ? -16.743 -1.312 4.602 1.00 92.69 122 GLY A CA 1
ATOM 874 C C . GLY A 1 122 ? -15.244 -1.524 4.850 1.00 92.69 122 GLY A C 1
ATOM 875 O O . GLY A 1 122 ? -14.502 -1.711 3.885 1.00 92.69 122 GLY A O 1
ATOM 876 N N . ALA A 1 123 ? -14.787 -1.464 6.106 1.00 93.88 123 ALA A N 1
ATOM 877 C CA . ALA A 1 123 ? -13.407 -1.755 6.469 1.00 93.88 123 ALA A CA 1
ATOM 878 C C . ALA A 1 123 ? -13.316 -2.682 7.684 1.00 93.88 123 ALA A C 1
ATOM 880 O O . ALA A 1 123 ? -14.059 -2.546 8.653 1.00 93.88 123 ALA A O 1
ATOM 881 N N . ALA A 1 124 ? -12.353 -3.599 7.648 1.00 94.75 124 ALA A N 1
ATOM 882 C CA . ALA A 1 124 ? -12.002 -4.413 8.803 1.00 94.75 124 ALA A CA 1
ATOM 883 C C . ALA A 1 124 ? -10.919 -3.706 9.627 1.00 94.75 124 ALA A C 1
ATOM 885 O O . ALA A 1 124 ? -10.018 -3.085 9.058 1.00 94.75 124 ALA A O 1
ATOM 886 N N . ILE A 1 125 ? -10.989 -3.817 10.956 1.00 94.44 125 ILE A N 1
ATOM 887 C CA . ILE A 1 125 ? -9.932 -3.340 11.857 1.00 94.44 125 ILE A CA 1
ATOM 888 C C . ILE A 1 125 ? -8.860 -4.427 11.935 1.00 94.44 125 ILE A C 1
ATOM 890 O O . ILE A 1 125 ? -9.152 -5.584 12.228 1.00 94.44 125 ILE A O 1
ATOM 894 N N . LEU A 1 126 ? -7.617 -4.065 11.641 1.00 94.62 126 LEU A N 1
ATOM 895 C CA . LEU A 1 126 ? -6.502 -4.996 11.477 1.00 94.62 126 LEU A CA 1
ATOM 896 C C . LEU A 1 126 ? -5.670 -5.077 12.750 1.00 94.62 126 LEU A C 1
ATOM 898 O O . LEU A 1 126 ? -5.607 -4.123 13.519 1.00 94.62 126 LEU A O 1
ATOM 902 N N . ALA A 1 127 ? -5.035 -6.215 13.007 1.00 91.94 127 ALA A N 1
ATOM 903 C CA . ALA A 1 127 ? -4.156 -6.388 14.151 1.00 91.94 127 ALA A CA 1
ATOM 904 C C . ALA A 1 127 ? -2.888 -5.555 13.943 1.00 91.94 127 ALA A C 1
ATOM 906 O O . ALA A 1 127 ? -2.306 -5.605 12.857 1.00 91.94 127 ALA A O 1
ATOM 907 N N . PRO A 1 128 ? -2.438 -4.795 14.956 1.00 88.75 128 PRO A N 1
ATOM 908 C CA . PRO A 1 128 ? -1.196 -4.058 14.844 1.00 88.75 128 PRO A CA 1
ATOM 909 C C . PRO A 1 128 ? -0.037 -5.042 14.673 1.00 88.75 128 PRO A C 1
ATOM 911 O O . PRO A 1 128 ? 0.152 -5.934 15.499 1.00 88.75 128 PRO A O 1
ATOM 914 N N . ALA A 1 129 ? 0.732 -4.874 13.601 1.00 85.56 129 ALA A N 1
ATOM 915 C CA . ALA A 1 129 ? 1.907 -5.680 13.304 1.00 85.56 129 ALA A CA 1
ATOM 916 C C . ALA A 1 129 ? 3.029 -4.799 12.733 1.00 85.56 129 ALA A C 1
ATOM 918 O O . ALA A 1 129 ? 2.743 -3.859 11.977 1.00 85.56 129 ALA A O 1
ATOM 919 N N . PRO A 1 130 ? 4.301 -5.099 13.044 1.00 79.38 130 PRO A N 1
ATOM 920 C CA . PRO A 1 130 ? 5.437 -4.527 12.330 1.00 79.38 130 PRO A CA 1
ATOM 921 C C . PRO A 1 130 ? 5.298 -4.748 10.821 1.00 79.38 130 PRO A C 1
ATOM 923 O O . PRO A 1 130 ? 4.918 -5.826 10.367 1.00 79.38 130 PRO A O 1
ATOM 926 N N . GLY A 1 131 ? 5.529 -3.698 10.032 1.00 83.00 131 GLY A N 1
ATOM 927 C CA . GLY A 1 131 ? 5.386 -3.756 8.575 1.00 83.00 131 GLY A CA 1
ATOM 928 C C . GLY A 1 131 ? 3.947 -3.775 8.046 1.00 83.00 131 GLY A C 1
ATOM 929 O O . GLY A 1 131 ? 3.760 -3.878 6.835 1.00 83.00 131 GLY A O 1
ATOM 930 N N . LEU A 1 132 ? 2.920 -3.616 8.892 1.00 86.94 132 LEU A N 1
ATOM 931 C CA . LEU A 1 132 ? 1.533 -3.529 8.420 1.00 86.94 132 LEU A CA 1
ATOM 932 C C . LEU A 1 132 ? 1.327 -2.373 7.433 1.00 86.94 132 LEU A C 1
ATOM 934 O O . LEU A 1 132 ? 0.699 -2.558 6.395 1.00 86.94 132 LEU A O 1
ATOM 938 N N . ALA A 1 133 ? 1.894 -1.200 7.725 1.00 85.19 133 ALA A N 1
ATOM 939 C CA . ALA A 1 133 ? 1.805 -0.046 6.833 1.00 85.19 133 ALA A CA 1
ATOM 940 C C . ALA A 1 133 ? 2.429 -0.340 5.457 1.00 85.19 133 ALA A C 1
ATOM 942 O O . ALA A 1 133 ? 1.842 0.000 4.431 1.00 85.19 133 ALA A O 1
ATOM 943 N N . LEU A 1 134 ? 3.574 -1.035 5.433 1.00 88.19 134 LEU A N 1
ATOM 944 C CA . LEU A 1 134 ? 4.199 -1.484 4.190 1.00 88.19 134 LEU A CA 1
ATOM 945 C C . LEU A 1 134 ? 3.275 -2.446 3.432 1.00 88.19 134 LEU A C 1
ATOM 947 O O . LEU A 1 134 ? 3.044 -2.250 2.247 1.00 88.19 134 LEU A O 1
ATOM 951 N N . ARG A 1 135 ? 2.682 -3.433 4.111 1.00 89.06 135 ARG A N 1
ATOM 952 C CA . ARG A 1 135 ? 1.772 -4.415 3.494 1.00 89.06 135 ARG A CA 1
ATOM 953 C C . ARG A 1 135 ? 0.492 -3.800 2.934 1.00 89.06 135 ARG A C 1
ATOM 955 O O . ARG A 1 135 ? -0.016 -4.292 1.936 1.00 89.06 135 ARG A O 1
ATOM 962 N N . LEU A 1 136 ? -0.023 -2.741 3.556 1.00 87.94 136 LEU A N 1
ATOM 963 C CA . LEU A 1 136 ? -1.214 -2.041 3.069 1.00 87.94 136 LEU A CA 1
ATOM 964 C C . LEU A 1 136 ? -0.909 -1.128 1.878 1.00 87.94 136 LEU A C 1
ATOM 966 O O . LEU A 1 136 ? -1.727 -1.024 0.970 1.00 87.94 136 LEU A O 1
ATOM 970 N N . ARG A 1 137 ? 0.259 -0.473 1.864 1.00 88.44 137 ARG A N 1
ATOM 971 C CA . ARG A 1 137 ? 0.596 0.521 0.832 1.00 88.44 137 ARG A CA 1
ATOM 972 C C . ARG A 1 137 ? 1.334 -0.062 -0.370 1.00 88.44 137 ARG A C 1
ATOM 974 O O . ARG A 1 137 ? 1.137 0.422 -1.483 1.00 88.44 137 ARG A O 1
ATOM 981 N N . ALA A 1 138 ? 2.155 -1.091 -0.166 1.00 91.44 138 ALA A N 1
ATOM 982 C CA . ALA A 1 138 ? 2.955 -1.697 -1.225 1.00 91.44 138 ALA A CA 1
ATOM 983 C C . ALA A 1 138 ? 2.123 -2.168 -2.427 1.00 91.44 138 ALA A C 1
ATOM 985 O O . ALA A 1 138 ? 2.522 -1.827 -3.534 1.00 91.44 138 ALA A O 1
ATOM 986 N N . PRO A 1 139 ? 0.964 -2.845 -2.280 1.00 92.06 139 PRO A N 1
ATOM 987 C CA . PRO A 1 139 ? 0.199 -3.314 -3.437 1.00 92.06 139 PRO A CA 1
ATOM 988 C C . PRO A 1 139 ? -0.196 -2.194 -4.405 1.00 92.06 139 PRO A C 1
ATOM 990 O O . PRO A 1 139 ? -0.040 -2.351 -5.609 1.00 92.06 139 PRO A O 1
ATOM 993 N N . ALA A 1 140 ? -0.645 -1.043 -3.894 1.00 90.25 140 ALA A N 1
ATOM 994 C CA . ALA A 1 140 ? -1.036 0.086 -4.736 1.00 90.25 140 ALA A CA 1
ATOM 995 C C . ALA A 1 140 ? 0.172 0.741 -5.429 1.00 90.25 140 ALA A C 1
ATOM 997 O O . ALA A 1 140 ? 0.108 1.057 -6.613 1.00 90.25 140 ALA A O 1
ATOM 998 N N . VAL A 1 141 ? 1.286 0.920 -4.708 1.00 94.44 141 VAL A N 1
ATOM 999 C CA . VAL A 1 141 ? 2.523 1.479 -5.286 1.00 94.44 141 VAL A CA 1
ATOM 1000 C C . VAL A 1 141 ? 3.097 0.545 -6.355 1.00 94.44 141 VAL A C 1
ATOM 1002 O O . VAL A 1 141 ? 3.472 1.001 -7.433 1.00 94.44 141 VAL A O 1
ATOM 1005 N N . LEU A 1 142 ? 3.125 -0.760 -6.077 1.00 95.62 142 LEU A N 1
ATOM 1006 C CA . LEU A 1 142 ? 3.631 -1.776 -6.996 1.00 95.62 142 LEU A CA 1
ATOM 1007 C C . LEU A 1 142 ? 2.723 -1.942 -8.216 1.00 95.62 142 LEU A C 1
ATOM 1009 O O . LEU A 1 142 ? 3.244 -2.065 -9.313 1.00 95.62 142 LEU A O 1
ATOM 1013 N N . ALA A 1 143 ? 1.399 -1.838 -8.071 1.00 94.62 143 ALA A N 1
ATOM 1014 C CA . ALA A 1 143 ? 0.484 -1.859 -9.213 1.00 94.62 143 ALA A CA 1
ATOM 1015 C C . ALA A 1 143 ? 0.744 -0.698 -10.193 1.00 94.62 143 ALA A C 1
ATOM 1017 O O . ALA A 1 143 ? 0.763 -0.905 -11.405 1.00 94.62 143 ALA A O 1
ATOM 1018 N N . THR A 1 144 ? 1.001 0.514 -9.686 1.00 94.62 144 THR A N 1
ATOM 1019 C CA . THR A 1 144 ? 1.373 1.670 -10.525 1.00 94.62 144 THR A CA 1
ATOM 1020 C C . THR A 1 144 ? 2.716 1.455 -11.229 1.00 94.62 144 THR A C 1
ATOM 1022 O O . THR A 1 144 ? 2.864 1.764 -12.417 1.00 94.62 144 THR A O 1
ATOM 1025 N N . LEU A 1 145 ? 3.698 0.897 -10.514 1.00 96.62 145 LEU A N 1
ATOM 1026 C CA . LEU A 1 145 ? 4.997 0.552 -11.089 1.00 96.62 145 LEU A CA 1
ATOM 1027 C C . LEU A 1 145 ? 4.856 -0.521 -12.179 1.00 96.62 145 LEU A C 1
ATOM 1029 O O . LEU A 1 145 ? 5.407 -0.370 -13.268 1.00 96.62 145 LEU A O 1
ATOM 1033 N N . ASP A 1 146 ? 4.078 -1.570 -11.922 1.00 95.88 146 ASP A N 1
ATOM 1034 C CA . ASP A 1 146 ? 3.875 -2.684 -12.845 1.00 95.88 146 ASP A CA 1
ATOM 1035 C C . ASP A 1 146 ? 3.115 -2.263 -14.104 1.00 95.88 146 ASP A C 1
ATOM 1037 O O . ASP A 1 146 ? 3.482 -2.693 -15.196 1.00 95.88 146 ASP A O 1
ATOM 1041 N N . ALA A 1 147 ? 2.135 -1.358 -14.001 1.00 94.00 147 ALA A N 1
ATOM 1042 C CA . ALA A 1 147 ? 1.482 -0.771 -15.173 1.00 94.00 147 ALA A CA 1
ATOM 1043 C C . ALA A 1 147 ? 2.494 -0.043 -16.080 1.00 94.00 147 ALA A C 1
ATOM 1045 O O . ALA A 1 147 ? 2.484 -0.205 -17.305 1.00 94.00 147 ALA A O 1
ATOM 1046 N N . THR A 1 148 ? 3.426 0.701 -15.475 1.00 94.38 148 THR A N 1
ATOM 1047 C CA . THR A 1 148 ? 4.499 1.390 -16.207 1.00 94.38 148 THR A CA 1
ATOM 1048 C C . THR A 1 148 ? 5.457 0.380 -16.850 1.00 94.38 148 THR A C 1
ATOM 1050 O O . THR A 1 148 ? 5.735 0.467 -18.049 1.00 94.38 148 THR A O 1
ATOM 1053 N N . ARG A 1 149 ? 5.899 -0.636 -16.095 1.00 94.75 149 ARG A N 1
ATOM 1054 C CA . ARG A 1 149 ? 6.791 -1.705 -16.581 1.00 94.75 149 ARG A CA 1
ATOM 1055 C C . ARG A 1 149 ? 6.172 -2.506 -17.719 1.00 94.75 149 ARG A C 1
ATOM 1057 O O . ARG A 1 149 ? 6.859 -2.771 -18.700 1.00 94.75 149 ARG A O 1
ATOM 1064 N N . ALA A 1 150 ? 4.892 -2.861 -17.630 1.00 92.56 150 ALA A N 1
A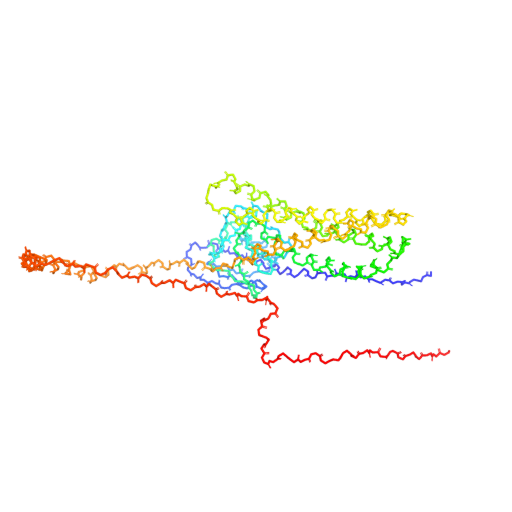TOM 1065 C CA . ALA A 1 150 ? 4.193 -3.618 -18.666 1.00 92.56 150 ALA A CA 1
ATOM 1066 C C . ALA A 1 150 ? 4.198 -2.877 -20.012 1.00 92.56 150 ALA A C 1
ATOM 1068 O O . ALA A 1 150 ? 4.525 -3.471 -21.038 1.00 92.56 150 ALA A O 1
ATOM 1069 N N . SER A 1 151 ? 3.923 -1.568 -20.003 1.00 89.19 151 SER A N 1
ATOM 1070 C CA . SER A 1 151 ? 3.957 -0.750 -21.223 1.00 89.19 151 SER A CA 1
ATOM 1071 C C . SER A 1 151 ? 5.363 -0.647 -21.835 1.00 89.19 151 SER A C 1
ATOM 1073 O O . SER A 1 151 ? 5.525 -0.672 -23.055 1.00 89.19 151 SER A O 1
ATOM 1075 N N . ALA A 1 152 ? 6.394 -0.578 -20.990 1.00 90.38 152 ALA A N 1
ATOM 1076 C CA . ALA A 1 152 ? 7.761 -0.328 -21.420 1.00 90.38 152 ALA A CA 1
ATOM 1077 C C . ALA A 1 152 ? 8.526 -1.600 -21.821 1.00 90.38 152 ALA A C 1
ATOM 1079 O O . ALA A 1 152 ? 9.325 -1.565 -22.756 1.00 90.38 152 ALA A O 1
ATOM 1080 N N . ARG A 1 153 ? 8.268 -2.739 -21.164 1.00 89.31 153 ARG A N 1
ATOM 1081 C CA . ARG A 1 153 ? 8.931 -4.024 -21.451 1.00 89.31 153 ARG A CA 1
ATOM 1082 C C . ARG A 1 153 ? 8.729 -4.462 -22.898 1.00 89.31 153 ARG A C 1
ATOM 1084 O O . ARG A 1 153 ? 9.694 -4.867 -23.535 1.00 89.31 153 ARG A O 1
ATOM 1091 N N . THR A 1 154 ? 7.518 -4.323 -23.436 1.00 89.12 154 THR A N 1
ATOM 1092 C CA . THR A 1 154 ? 7.227 -4.660 -24.839 1.00 89.12 154 THR A CA 1
ATOM 1093 C C . THR A 1 154 ? 8.081 -3.830 -25.797 1.00 89.12 154 THR A C 1
ATOM 1095 O O . THR A 1 154 ? 8.694 -4.369 -26.713 1.00 89.12 154 THR A O 1
ATOM 1098 N N . ALA A 1 155 ? 8.205 -2.523 -25.552 1.00 90.75 155 ALA A N 1
ATOM 1099 C CA . ALA A 1 155 ? 9.023 -1.644 -26.383 1.00 90.75 155 ALA A CA 1
ATOM 1100 C C . ALA A 1 155 ? 10.533 -1.924 -26.241 1.00 90.75 155 ALA A C 1
ATOM 1102 O O . ALA A 1 155 ? 11.251 -1.923 -27.241 1.00 90.75 155 ALA A O 1
ATOM 1103 N N . LEU A 1 156 ? 11.020 -2.213 -25.027 1.00 92.19 156 LEU A N 1
ATOM 1104 C CA . LEU A 1 156 ? 12.425 -2.570 -24.789 1.00 92.19 156 LEU A CA 1
ATOM 1105 C C . LEU A 1 156 ? 12.799 -3.934 -25.386 1.00 92.19 156 LEU A C 1
ATOM 1107 O O . LEU A 1 156 ? 13.912 -4.090 -25.884 1.00 92.19 156 LEU A O 1
ATOM 1111 N N . ALA A 1 157 ? 11.884 -4.907 -25.379 1.00 90.50 157 ALA A N 1
ATOM 1112 C CA . ALA A 1 157 ? 12.121 -6.240 -25.933 1.00 90.50 157 ALA A CA 1
ATOM 1113 C C . ALA A 1 157 ? 12.377 -6.216 -27.450 1.00 90.50 157 ALA A C 1
ATOM 1115 O O . ALA A 1 157 ? 13.162 -7.018 -27.953 1.00 90.50 157 ALA A O 1
ATOM 1116 N N . HIS A 1 158 ? 11.757 -5.278 -28.169 1.00 92.12 158 HIS A N 1
ATOM 1117 C CA . HIS A 1 158 ? 11.928 -5.115 -29.615 1.00 92.12 158 HIS A CA 1
ATOM 1118 C C . HIS A 1 158 ? 13.097 -4.197 -30.009 1.00 92.12 158 HIS A C 1
ATOM 1120 O O . HIS A 1 158 ? 13.426 -4.099 -31.192 1.00 92.12 158 HIS A O 1
ATOM 1126 N N . ALA A 1 159 ? 13.749 -3.528 -29.055 1.00 94.81 159 ALA A N 1
ATOM 1127 C CA . ALA A 1 159 ? 14.876 -2.650 -29.345 1.00 94.81 159 ALA A CA 1
ATOM 1128 C C . ALA A 1 159 ? 16.152 -3.464 -29.639 1.00 94.81 159 ALA A C 1
ATOM 1130 O O . ALA A 1 159 ? 16.686 -4.148 -28.765 1.00 94.81 159 ALA A O 1
ATOM 1131 N N . ALA A 1 160 ? 16.663 -3.364 -30.870 1.00 94.06 160 ALA A N 1
ATOM 1132 C CA . ALA A 1 160 ? 17.892 -4.043 -31.300 1.00 94.06 160 ALA A CA 1
ATOM 1133 C C . ALA A 1 160 ? 19.183 -3.274 -30.950 1.00 94.06 160 ALA A C 1
ATOM 1135 O O . ALA A 1 160 ? 20.267 -3.853 -30.930 1.00 94.06 160 ALA A O 1
ATOM 1136 N N . ALA A 1 161 ? 19.077 -1.968 -30.700 1.00 94.56 161 ALA A N 1
ATOM 1137 C CA . ALA A 1 161 ? 20.204 -1.072 -30.463 1.00 94.56 161 ALA A CA 1
ATOM 1138 C C . ALA A 1 161 ? 19.777 0.115 -29.581 1.00 94.56 161 ALA A C 1
ATOM 1140 O O . ALA A 1 161 ? 18.585 0.445 -29.539 1.00 94.56 161 ALA A O 1
ATOM 1141 N N . PRO A 1 162 ? 20.726 0.790 -28.903 1.00 96.62 162 PRO A N 1
ATOM 1142 C CA . PRO A 1 162 ? 20.419 2.007 -28.168 1.00 96.62 162 PRO A CA 1
ATOM 1143 C C . PRO A 1 162 ? 19.919 3.092 -29.128 1.00 96.62 162 PRO A C 1
ATOM 1145 O O . PRO A 1 162 ? 20.571 3.432 -30.114 1.00 96.62 162 PRO A O 1
ATOM 1148 N N . SER A 1 163 ? 18.757 3.660 -28.819 1.00 96.75 163 SER A N 1
ATOM 1149 C CA . SER A 1 163 ? 18.163 4.784 -29.545 1.00 96.75 163 SER A CA 1
ATOM 1150 C C . SER A 1 163 ? 17.740 5.878 -28.558 1.00 96.75 163 SER A C 1
ATOM 1152 O O . SER A 1 163 ? 17.551 5.585 -27.374 1.00 96.75 163 SER A O 1
ATOM 1154 N N . PRO A 1 164 ? 17.561 7.142 -28.987 1.00 96.88 164 PRO A N 1
ATOM 1155 C CA . PRO A 1 164 ? 17.008 8.186 -28.121 1.00 96.88 164 PRO A CA 1
ATOM 1156 C C . PRO A 1 164 ? 15.669 7.788 -27.476 1.00 96.88 164 PRO A C 1
ATOM 1158 O O . PRO A 1 164 ? 15.481 8.019 -26.287 1.00 96.88 164 PRO A O 1
ATOM 1161 N N . ALA A 1 165 ? 14.787 7.109 -28.220 1.00 95.75 165 ALA A N 1
ATOM 1162 C CA . ALA A 1 165 ? 13.500 6.638 -27.707 1.00 95.75 165 ALA A CA 1
ATOM 1163 C C . ALA A 1 165 ? 13.660 5.562 -26.618 1.00 95.75 165 ALA A C 1
ATOM 1165 O O . ALA A 1 165 ? 12.981 5.605 -25.593 1.00 95.75 165 ALA A O 1
ATOM 1166 N N . THR A 1 166 ? 14.587 4.620 -26.810 1.00 96.25 166 THR A N 1
ATOM 1167 C CA . THR A 1 166 ? 14.899 3.574 -25.824 1.00 96.25 166 THR A CA 1
ATOM 1168 C C . THR A 1 166 ? 15.495 4.168 -24.548 1.00 96.25 166 THR A C 1
ATOM 1170 O O . THR A 1 166 ? 15.132 3.743 -23.454 1.00 96.25 166 THR A O 1
ATOM 1173 N N . ARG A 1 167 ? 16.366 5.180 -24.675 1.00 96.19 167 ARG A N 1
ATOM 1174 C CA . ARG A 1 167 ? 16.967 5.881 -23.529 1.00 96.19 167 ARG A CA 1
ATOM 1175 C C . ARG A 1 167 ? 15.932 6.660 -22.726 1.00 96.19 167 ARG A C 1
ATOM 1177 O O . ARG A 1 167 ? 15.902 6.534 -21.508 1.00 96.19 167 ARG A O 1
ATOM 1184 N N . GLU A 1 168 ? 15.048 7.391 -23.401 1.00 96.12 168 GLU A N 1
ATOM 1185 C CA . GLU A 1 168 ? 13.941 8.103 -22.752 1.00 96.12 168 GLU A CA 1
ATOM 1186 C C . GLU A 1 168 ? 12.988 7.135 -22.035 1.00 96.12 168 GLU A C 1
ATOM 1188 O O . GLU A 1 168 ? 12.538 7.381 -20.918 1.00 96.12 168 GLU A O 1
ATOM 1193 N N . LEU A 1 169 ? 12.686 5.989 -22.650 1.00 96.44 169 LEU A N 1
ATOM 1194 C CA . LEU A 1 169 ? 11.866 4.959 -22.018 1.00 96.44 169 LEU A CA 1
ATOM 1195 C C . LEU A 1 169 ? 12.537 4.363 -20.770 1.00 96.44 169 LEU A C 1
ATOM 1197 O O . LEU A 1 169 ? 11.880 4.233 -19.738 1.00 96.44 169 LEU A O 1
ATOM 1201 N N . ALA A 1 170 ? 13.829 4.034 -20.850 1.00 96.31 170 ALA A N 1
ATOM 1202 C CA . ALA A 1 170 ? 14.599 3.533 -19.714 1.00 96.31 170 ALA A CA 1
ATOM 1203 C C . ALA A 1 170 ? 14.676 4.572 -18.582 1.00 96.31 170 ALA A C 1
ATOM 1205 O O . ALA A 1 170 ? 14.451 4.230 -17.424 1.00 96.31 170 ALA A O 1
ATOM 1206 N N . HIS A 1 171 ? 14.879 5.851 -18.914 1.00 96.38 171 HIS A N 1
ATOM 1207 C CA . HIS A 1 171 ? 14.878 6.936 -17.936 1.00 96.38 171 HIS A CA 1
ATOM 1208 C C . HIS A 1 171 ? 13.525 7.077 -17.222 1.00 96.38 171 HIS A C 1
ATOM 1210 O O . HIS A 1 171 ? 13.477 7.144 -15.994 1.00 96.38 171 HIS A O 1
ATOM 1216 N N . ARG A 1 172 ? 12.404 7.040 -17.959 1.00 96.06 172 ARG A N 1
ATOM 1217 C CA . ARG A 1 172 ? 11.059 7.062 -17.353 1.00 96.06 172 ARG A CA 1
ATOM 1218 C C . ARG A 1 172 ? 10.825 5.890 -16.397 1.00 96.06 172 ARG A C 1
ATOM 1220 O O . ARG A 1 172 ? 10.200 6.082 -15.355 1.00 96.06 172 ARG A O 1
ATOM 1227 N N . LEU A 1 173 ? 11.340 4.699 -16.712 1.00 96.50 173 LEU A N 1
ATOM 1228 C CA . LEU A 1 173 ? 11.287 3.556 -15.795 1.00 96.50 173 LEU A CA 1
ATOM 1229 C C . LEU A 1 173 ? 12.140 3.779 -14.546 1.00 96.50 173 LEU A C 1
ATOM 1231 O O . LEU A 1 173 ? 11.647 3.538 -13.446 1.00 96.50 173 LEU A O 1
ATOM 1235 N N . ALA A 1 174 ? 13.367 4.285 -14.685 1.00 95.81 174 ALA A N 1
ATOM 1236 C CA . ALA A 1 174 ? 14.210 4.617 -13.538 1.00 95.81 174 ALA A CA 1
ATOM 1237 C C . ALA A 1 174 ? 13.508 5.615 -12.598 1.00 95.81 174 ALA A C 1
ATOM 1239 O O . ALA A 1 174 ? 13.429 5.384 -11.391 1.00 95.81 174 ALA A O 1
ATOM 1240 N N . VAL A 1 175 ? 12.885 6.663 -13.151 1.00 97.25 175 VAL A N 1
ATOM 1241 C CA . VAL A 1 175 ? 12.077 7.624 -12.380 1.00 97.25 175 VAL A CA 1
ATOM 1242 C C . VAL A 1 175 ? 10.906 6.935 -11.671 1.00 97.25 175 VAL A C 1
ATOM 1244 O O . VAL A 1 175 ? 10.697 7.171 -10.483 1.00 97.25 175 VAL A O 1
ATOM 1247 N N . ALA A 1 176 ? 10.171 6.045 -12.346 1.00 96.50 176 ALA A N 1
ATOM 1248 C CA . ALA A 1 176 ? 9.072 5.302 -11.726 1.00 96.50 176 ALA A CA 1
ATOM 1249 C C . ALA A 1 176 ? 9.548 4.407 -10.563 1.00 96.50 176 ALA A C 1
ATOM 1251 O O . ALA A 1 176 ? 8.903 4.363 -9.511 1.00 96.50 176 ALA A O 1
ATOM 1252 N N . HIS A 1 177 ? 10.696 3.738 -10.717 1.00 96.69 177 HIS A N 1
ATOM 1253 C CA . HIS A 1 177 ? 11.329 2.958 -9.651 1.00 96.69 177 HIS A CA 1
ATOM 1254 C C . HIS A 1 177 ? 11.753 3.842 -8.471 1.00 96.69 177 HIS A C 1
ATOM 1256 O O . HIS A 1 177 ? 11.446 3.507 -7.324 1.00 96.69 177 HIS A O 1
ATOM 1262 N N . ARG A 1 178 ? 12.364 5.004 -8.735 1.00 97.62 178 ARG A N 1
ATOM 1263 C CA . ARG A 1 178 ? 12.719 5.995 -7.708 1.00 97.62 178 ARG A CA 1
ATOM 1264 C C . ARG A 1 178 ? 11.497 6.485 -6.937 1.00 97.62 178 ARG A C 1
ATOM 1266 O O . ARG A 1 178 ? 11.506 6.493 -5.710 1.00 97.62 178 ARG A O 1
ATOM 1273 N N . THR A 1 179 ? 10.411 6.828 -7.628 1.00 97.06 179 THR A N 1
ATOM 1274 C CA . THR A 1 179 ? 9.155 7.239 -6.980 1.00 97.06 179 THR A CA 1
ATOM 1275 C C . THR A 1 179 ? 8.583 6.122 -6.100 1.00 97.06 179 THR A C 1
ATOM 1277 O O . THR A 1 179 ? 8.138 6.378 -4.977 1.00 97.06 179 THR A O 1
ATOM 1280 N N . ALA A 1 180 ? 8.623 4.867 -6.561 1.00 96.06 180 ALA A N 1
ATOM 1281 C CA . ALA A 1 180 ? 8.207 3.723 -5.751 1.00 96.06 180 ALA A CA 1
ATOM 1282 C C . ALA A 1 180 ? 9.100 3.546 -4.507 1.00 96.06 180 ALA A C 1
ATOM 1284 O O . ALA A 1 180 ? 8.591 3.293 -3.411 1.00 96.06 180 ALA A O 1
ATOM 1285 N N . LEU A 1 181 ? 10.414 3.736 -4.646 1.00 96.38 181 LEU A N 1
ATOM 1286 C CA . LEU A 1 181 ? 11.369 3.707 -3.536 1.00 96.38 181 LEU A CA 1
ATOM 1287 C C . LEU A 1 181 ? 11.099 4.795 -2.507 1.00 96.38 181 LEU A C 1
ATOM 1289 O O . LEU A 1 181 ? 10.998 4.493 -1.321 1.00 96.38 181 LEU A O 1
ATOM 1293 N N . GLU A 1 182 ? 10.941 6.043 -2.935 1.00 95.31 182 GLU A N 1
ATOM 1294 C CA . GLU A 1 182 ? 10.637 7.170 -2.049 1.00 95.31 182 GLU A CA 1
ATOM 1295 C C . GLU A 1 182 ? 9.340 6.937 -1.262 1.00 95.31 182 GLU A C 1
ATOM 1297 O O . GLU A 1 182 ? 9.260 7.256 -0.071 1.00 95.31 182 GLU A O 1
ATOM 1302 N N . ALA A 1 183 ? 8.344 6.304 -1.889 1.00 92.62 183 ALA A N 1
ATOM 1303 C CA . ALA A 1 183 ? 7.088 5.954 -1.239 1.00 92.62 183 ALA A CA 1
ATOM 1304 C C . ALA A 1 183 ? 7.223 4.815 -0.207 1.00 92.62 183 ALA A C 1
ATOM 1306 O O . ALA A 1 183 ? 6.544 4.846 0.825 1.00 92.62 183 ALA A O 1
ATOM 1307 N N . LEU A 1 184 ? 8.061 3.804 -0.470 1.00 94.06 184 LEU A N 1
ATOM 1308 C CA . LEU A 1 184 ? 8.145 2.582 0.344 1.00 94.06 184 LEU A CA 1
ATOM 1309 C C . LEU A 1 184 ? 9.283 2.588 1.374 1.00 94.06 184 LEU A C 1
ATOM 1311 O O . LEU A 1 184 ? 9.130 1.987 2.440 1.00 94.06 184 LEU A O 1
ATOM 1315 N N . ARG A 1 185 ? 10.396 3.283 1.110 1.00 94.12 185 ARG A N 1
ATOM 1316 C CA . ARG A 1 185 ? 11.601 3.295 1.960 1.00 94.12 185 ARG A CA 1
ATOM 1317 C C . ARG A 1 185 ? 11.309 3.703 3.411 1.00 94.12 185 ARG A C 1
ATOM 1319 O O . ARG A 1 185 ? 11.737 2.974 4.307 1.00 94.12 185 ARG A O 1
ATOM 1326 N N . PRO A 1 186 ? 10.524 4.763 3.703 1.00 90.19 186 PRO A N 1
ATOM 1327 C CA . PRO A 1 186 ? 10.191 5.104 5.088 1.00 90.19 186 PRO A CA 1
ATOM 1328 C C . PRO A 1 186 ? 9.462 3.968 5.820 1.00 90.19 186 PRO A C 1
ATOM 1330 O O . PRO A 1 186 ? 9.707 3.723 6.999 1.00 90.19 186 PRO A O 1
ATOM 1333 N N . LEU A 1 187 ? 8.591 3.238 5.117 1.00 88.50 187 LEU A N 1
ATOM 1334 C CA . LEU A 1 187 ? 7.803 2.149 5.695 1.00 88.50 187 LEU A CA 1
ATOM 1335 C C . LEU A 1 187 ? 8.647 0.897 5.939 1.00 88.50 187 LEU A C 1
ATOM 1337 O O . LEU A 1 187 ? 8.474 0.235 6.962 1.00 88.50 187 LEU A O 1
ATOM 1341 N N . ALA A 1 188 ? 9.565 0.588 5.023 1.00 88.50 188 ALA A N 1
ATOM 1342 C CA . ALA A 1 188 ? 10.506 -0.514 5.175 1.00 88.50 188 ALA A CA 1
ATOM 1343 C C . ALA A 1 188 ? 11.477 -0.276 6.341 1.00 88.50 188 ALA A C 1
ATOM 1345 O O . ALA A 1 188 ? 11.712 -1.193 7.125 1.00 88.50 188 ALA A O 1
ATOM 1346 N N . ASN A 1 189 ? 11.963 0.957 6.520 1.00 86.62 189 ASN A N 1
ATOM 1347 C CA . ASN A 1 189 ? 12.850 1.312 7.631 1.00 86.62 189 ASN A CA 1
ATOM 1348 C C . ASN A 1 189 ? 12.160 1.136 8.990 1.00 86.62 189 ASN A C 1
ATOM 1350 O O . ASN A 1 189 ? 12.726 0.533 9.901 1.00 86.62 189 ASN A O 1
ATOM 1354 N N . VAL A 1 190 ? 10.910 1.600 9.116 1.00 83.50 190 VAL A N 1
ATOM 1355 C CA . VAL A 1 190 ? 10.112 1.413 10.340 1.00 83.50 190 VAL A CA 1
ATO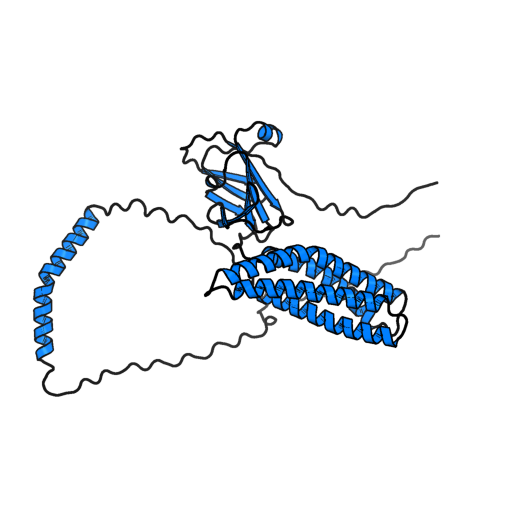M 1356 C C . VAL A 1 190 ? 9.837 -0.071 10.596 1.00 83.50 190 VAL A C 1
ATOM 1358 O O . VAL A 1 190 ? 9.943 -0.527 11.734 1.00 83.50 190 VAL A O 1
ATOM 1361 N N . ALA A 1 191 ? 9.520 -0.842 9.550 1.00 83.75 191 ALA A N 1
ATOM 1362 C CA . ALA A 1 191 ? 9.320 -2.284 9.667 1.00 83.75 191 ALA A CA 1
ATOM 1363 C C . ALA A 1 191 ? 10.595 -2.995 10.147 1.00 83.75 191 ALA A C 1
ATOM 1365 O O . ALA A 1 191 ? 10.533 -3.769 11.098 1.00 83.75 191 ALA A O 1
ATOM 1366 N N . GLY A 1 192 ? 11.747 -2.683 9.547 1.00 84.56 192 GLY A N 1
ATOM 1367 C CA . GLY A 1 192 ? 13.043 -3.252 9.917 1.00 84.56 192 GLY A CA 1
ATOM 1368 C C . GLY A 1 192 ? 13.461 -2.908 11.347 1.00 84.56 192 GLY A C 1
ATOM 1369 O O . GLY A 1 192 ? 13.865 -3.799 12.091 1.00 84.56 192 GLY A O 1
ATOM 1370 N N . ALA A 1 193 ? 13.292 -1.651 11.771 1.00 84.50 193 ALA A N 1
ATOM 1371 C CA . ALA A 1 193 ? 13.601 -1.220 13.136 1.00 84.50 193 ALA A CA 1
ATOM 1372 C C . ALA A 1 193 ? 12.728 -1.933 14.184 1.00 84.50 193 ALA A C 1
ATOM 1374 O O . ALA A 1 193 ? 13.231 -2.373 15.218 1.00 84.50 193 ALA A O 1
ATOM 1375 N N . ALA A 1 194 ? 11.431 -2.099 13.903 1.00 78.31 194 ALA A N 1
ATOM 1376 C CA . ALA A 1 194 ? 10.515 -2.831 14.775 1.00 78.31 194 ALA A CA 1
ATOM 1377 C C . ALA A 1 194 ? 10.831 -4.337 14.833 1.00 78.31 194 ALA A C 1
ATOM 1379 O O . ALA A 1 194 ? 10.699 -4.958 15.886 1.00 78.31 194 ALA A O 1
ATOM 1380 N N . SER A 1 195 ? 11.276 -4.934 13.724 1.00 79.69 195 SER A N 1
ATOM 1381 C CA . SER A 1 195 ? 11.731 -6.328 13.709 1.00 79.69 195 SER A CA 1
ATOM 1382 C C . SER A 1 195 ? 13.036 -6.509 14.493 1.00 79.69 195 SER A C 1
ATOM 1384 O O . SER A 1 195 ? 13.160 -7.482 15.235 1.00 79.69 195 SER A O 1
ATOM 1386 N N . ALA A 1 196 ? 13.978 -5.567 14.390 1.00 82.62 196 ALA A N 1
ATOM 1387 C CA . ALA A 1 196 ? 15.234 -5.599 15.139 1.00 82.62 196 ALA A CA 1
ATOM 1388 C C . ALA A 1 196 ? 15.011 -5.464 16.656 1.00 82.62 196 ALA A C 1
ATOM 1390 O O . ALA A 1 196 ? 15.591 -6.221 17.434 1.00 82.62 196 ALA A O 1
ATOM 1391 N N . SER A 1 197 ? 14.121 -4.560 17.085 1.00 80.06 197 SER A N 1
ATOM 1392 C CA . SER A 1 197 ? 13.785 -4.406 18.507 1.00 80.06 197 SER A CA 1
ATOM 1393 C C . SER A 1 197 ? 13.049 -5.625 19.071 1.00 80.06 197 SER A C 1
ATOM 1395 O O . SER A 1 197 ? 13.347 -6.062 20.182 1.00 80.06 197 SER A O 1
ATOM 1397 N N . ALA A 1 198 ? 12.147 -6.236 18.294 1.00 74.75 198 ALA A N 1
ATOM 1398 C CA . ALA A 1 198 ? 11.467 -7.470 18.686 1.00 74.75 198 ALA A CA 1
ATOM 1399 C C . ALA A 1 198 ? 12.426 -8.670 18.792 1.00 74.75 198 ALA A C 1
ATOM 1401 O O . ALA A 1 198 ? 12.264 -9.501 19.685 1.00 74.75 198 ALA A O 1
ATOM 1402 N N . ALA A 1 199 ? 13.434 -8.757 17.916 1.00 75.75 199 ALA A N 1
ATOM 1403 C CA . ALA A 1 199 ? 14.444 -9.816 17.952 1.00 75.75 199 ALA A CA 1
ATOM 1404 C C . ALA A 1 199 ? 15.330 -9.745 19.208 1.00 75.75 199 ALA A C 1
ATOM 1406 O O . ALA A 1 199 ? 15.684 -10.784 19.758 1.00 75.75 199 ALA A O 1
ATOM 1407 N N . GLY A 1 200 ? 15.630 -8.541 19.706 1.00 75.12 200 GLY A N 1
ATOM 1408 C CA . GLY A 1 200 ? 16.383 -8.360 20.952 1.00 75.12 200 GLY A CA 1
ATOM 1409 C C . GLY A 1 200 ? 15.605 -8.718 22.226 1.00 75.12 200 GLY A C 1
ATOM 1410 O O . GLY A 1 200 ? 16.217 -8.993 23.253 1.00 75.12 200 GLY A O 1
ATOM 1411 N N . ALA A 1 201 ? 14.269 -8.735 22.172 1.00 74.38 201 ALA A N 1
ATOM 1412 C CA . ALA A 1 201 ? 13.406 -8.894 23.347 1.00 74.38 201 ALA A CA 1
ATOM 1413 C C . ALA A 1 201 ? 12.819 -10.308 23.536 1.00 74.38 201 ALA A C 1
ATOM 1415 O O . ALA A 1 201 ? 12.181 -10.564 24.557 1.00 74.38 201 ALA A O 1
ATOM 1416 N N . SER A 1 202 ? 12.978 -11.226 22.576 1.00 58.25 202 SER A N 1
ATOM 1417 C CA . SER A 1 202 ? 12.249 -12.504 22.569 1.00 58.25 202 SER A CA 1
ATOM 1418 C C . SER A 1 202 ? 13.110 -13.689 22.126 1.00 58.25 202 SER A C 1
ATOM 1420 O O . SER A 1 202 ? 13.504 -13.769 20.965 1.00 58.25 202 SER A O 1
ATOM 1422 N N . THR A 1 203 ? 13.264 -14.686 23.002 1.00 59.28 203 THR A N 1
ATOM 1423 C CA . THR A 1 203 ? 13.830 -16.013 22.692 1.00 59.28 203 THR A CA 1
ATOM 1424 C C . THR A 1 203 ? 12.806 -17.033 22.166 1.00 59.28 203 THR A C 1
ATOM 1426 O O . THR A 1 203 ? 13.207 -18.107 21.729 1.00 59.28 203 THR A O 1
ATOM 1429 N N . ALA A 1 204 ? 11.500 -16.732 22.139 1.00 52.25 204 ALA A N 1
ATOM 1430 C CA . ALA A 1 204 ? 10.484 -17.660 21.629 1.00 52.25 204 ALA A CA 1
ATOM 1431 C C . ALA A 1 204 ? 9.237 -16.924 21.094 1.00 52.25 204 ALA A C 1
ATOM 1433 O O . ALA A 1 204 ? 8.374 -16.529 21.873 1.00 52.25 204 ALA A O 1
ATOM 1434 N N . GLY A 1 205 ? 9.118 -16.761 19.766 1.00 52.06 205 GLY A N 1
ATOM 1435 C CA . GLY A 1 205 ? 7.848 -16.354 19.128 1.00 52.06 205 GLY A CA 1
ATOM 1436 C C . GLY A 1 205 ? 7.882 -15.306 18.003 1.00 52.06 205 GLY A C 1
ATOM 1437 O O . GLY A 1 205 ? 6.840 -14.729 17.711 1.00 52.06 205 GLY A O 1
ATOM 1438 N N . THR A 1 206 ? 9.024 -15.029 17.361 1.00 59.81 206 THR A N 1
ATOM 1439 C CA . THR A 1 206 ? 9.202 -13.870 16.446 1.00 59.81 206 THR A CA 1
ATOM 1440 C C . THR A 1 206 ? 9.411 -14.193 14.961 1.00 59.81 206 THR A C 1
ATOM 1442 O O . THR A 1 206 ? 9.746 -13.291 14.191 1.00 59.81 206 THR A O 1
ATOM 1445 N N . ALA A 1 207 ? 9.192 -15.436 14.521 1.00 66.44 207 ALA A N 1
ATOM 1446 C CA . ALA A 1 207 ? 9.482 -15.841 13.138 1.00 66.44 207 ALA A CA 1
ATOM 1447 C C . ALA A 1 207 ? 8.736 -14.989 12.086 1.00 66.44 207 ALA A C 1
ATOM 1449 O O . ALA A 1 207 ? 9.354 -14.497 11.141 1.00 66.44 207 ALA A O 1
ATOM 1450 N N . ASP A 1 208 ? 7.443 -14.721 12.297 1.00 66.06 208 ASP A N 1
ATOM 1451 C CA . ASP A 1 208 ? 6.623 -13.947 11.352 1.00 66.06 208 ASP A CA 1
ATOM 1452 C C . ASP A 1 208 ? 7.025 -12.464 11.292 1.00 66.06 208 ASP A C 1
ATOM 1454 O O . ASP A 1 208 ? 6.991 -11.828 10.235 1.00 66.06 208 ASP A O 1
ATOM 1458 N N . THR A 1 209 ? 7.454 -11.902 12.423 1.00 65.44 209 THR A N 1
ATOM 1459 C CA . THR A 1 209 ? 7.860 -10.496 12.539 1.00 65.44 209 THR A CA 1
ATOM 1460 C C . THR A 1 209 ? 9.213 -10.240 11.879 1.00 65.44 209 THR A C 1
ATOM 1462 O O . THR A 1 209 ? 9.408 -9.208 11.232 1.00 65.44 209 THR A O 1
ATOM 1465 N N . ALA A 1 210 ? 10.150 -11.180 12.024 1.00 71.56 210 ALA A N 1
ATOM 1466 C CA . ALA A 1 210 ? 11.448 -11.118 11.361 1.00 71.56 210 ALA A CA 1
ATOM 1467 C C . ALA A 1 210 ? 11.285 -11.240 9.839 1.00 71.56 210 ALA A C 1
ATOM 1469 O O . ALA A 1 210 ? 11.828 -10.422 9.098 1.00 71.56 210 ALA A O 1
ATOM 1470 N N . ALA A 1 211 ? 10.450 -12.179 9.379 1.00 76.25 211 ALA A N 1
ATOM 1471 C CA . ALA A 1 211 ? 10.186 -12.389 7.959 1.00 76.25 211 ALA A CA 1
ATOM 1472 C C . ALA A 1 211 ? 9.620 -11.135 7.267 1.00 76.25 211 ALA A C 1
ATOM 1474 O O . ALA A 1 211 ? 10.062 -10.787 6.173 1.00 76.25 211 ALA A O 1
ATOM 1475 N N . ALA A 1 212 ? 8.693 -10.416 7.912 1.00 71.62 212 ALA A N 1
ATOM 1476 C CA . ALA A 1 212 ? 8.125 -9.183 7.361 1.00 71.62 212 ALA A CA 1
ATOM 1477 C C . ALA A 1 212 ? 9.163 -8.050 7.225 1.00 71.62 212 ALA A C 1
ATOM 1479 O O . ALA A 1 212 ? 9.177 -7.351 6.210 1.00 71.62 212 ALA A O 1
ATOM 1480 N N . GLY A 1 213 ? 10.048 -7.885 8.216 1.00 76.69 213 GLY A N 1
ATOM 1481 C CA . GLY A 1 213 ? 11.134 -6.898 8.171 1.00 76.69 213 GLY A CA 1
ATOM 1482 C C . GLY A 1 213 ? 12.155 -7.213 7.076 1.00 76.69 213 GLY A C 1
ATOM 1483 O O . GLY A 1 213 ? 12.492 -6.343 6.273 1.00 76.69 213 GLY A O 1
ATOM 1484 N N . THR A 1 214 ? 12.582 -8.476 6.979 1.00 85.94 214 THR A N 1
ATOM 1485 C CA . THR A 1 214 ? 13.493 -8.944 5.924 1.00 85.94 214 THR A CA 1
ATOM 1486 C C . THR A 1 214 ? 12.873 -8.803 4.534 1.00 85.94 214 THR A C 1
ATOM 1488 O O . THR A 1 214 ? 13.552 -8.359 3.611 1.00 85.94 214 THR A O 1
ATOM 1491 N N . ALA A 1 215 ? 11.582 -9.115 4.373 1.00 88.12 215 ALA A N 1
ATOM 1492 C CA . ALA A 1 215 ? 10.880 -8.949 3.101 1.00 88.12 215 ALA A CA 1
ATOM 1493 C C . ALA A 1 215 ? 10.802 -7.474 2.675 1.00 88.12 215 ALA A C 1
ATOM 1495 O O . ALA A 1 215 ? 11.049 -7.157 1.513 1.00 88.12 215 ALA A O 1
ATOM 1496 N N . GLY A 1 216 ? 10.510 -6.566 3.614 1.00 88.12 216 GLY A N 1
ATOM 1497 C CA . GLY A 1 216 ? 10.473 -5.131 3.335 1.00 88.12 216 GLY A CA 1
ATOM 1498 C C . GLY A 1 216 ? 11.834 -4.559 2.940 1.00 88.12 216 GLY A C 1
ATOM 1499 O O . GLY A 1 216 ? 11.926 -3.847 1.941 1.00 88.12 216 GLY A O 1
ATOM 1500 N N . GLY A 1 217 ? 12.895 -4.916 3.673 1.00 90.62 217 GLY A N 1
ATOM 1501 C CA . GLY A 1 217 ? 14.266 -4.540 3.315 1.00 90.62 217 GLY A CA 1
ATOM 1502 C C . GLY A 1 217 ? 14.685 -5.102 1.953 1.00 90.62 217 GLY A C 1
ATOM 1503 O O . GLY A 1 217 ? 15.197 -4.367 1.113 1.00 90.62 217 GLY A O 1
ATOM 1504 N N . GLY A 1 218 ? 14.376 -6.376 1.691 1.00 93.69 218 GLY A N 1
ATOM 1505 C CA . GLY A 1 218 ? 14.650 -7.025 0.408 1.00 93.69 218 GLY A CA 1
ATOM 1506 C C . GLY A 1 218 ? 13.957 -6.350 -0.779 1.00 93.69 218 GLY A C 1
ATOM 1507 O O . GLY A 1 218 ? 14.570 -6.216 -1.836 1.00 93.69 218 GLY A O 1
ATOM 1508 N N . LEU A 1 219 ? 12.718 -5.871 -0.603 1.00 95.19 219 LEU A N 1
ATOM 1509 C CA . LEU A 1 219 ? 11.995 -5.124 -1.637 1.00 95.19 219 LEU A CA 1
ATOM 1510 C C . LEU A 1 219 ? 12.659 -3.782 -1.957 1.00 95.19 219 LEU A C 1
ATOM 1512 O O . LEU A 1 219 ? 12.836 -3.469 -3.132 1.00 95.19 219 LEU A O 1
ATOM 1516 N N . VAL A 1 220 ? 13.056 -3.008 -0.941 1.00 95.88 220 VAL A N 1
ATOM 1517 C CA . VAL A 1 220 ? 13.746 -1.723 -1.153 1.00 95.88 220 VAL A CA 1
ATOM 1518 C C . VAL A 1 220 ? 15.070 -1.936 -1.884 1.00 95.88 220 VAL A C 1
ATOM 1520 O O . VAL A 1 220 ? 15.304 -1.298 -2.904 1.00 95.88 220 VAL A O 1
ATOM 1523 N N . THR A 1 221 ? 15.890 -2.895 -1.450 1.00 96.06 221 THR A N 1
ATOM 1524 C CA . THR A 1 221 ? 17.159 -3.199 -2.128 1.00 96.06 221 THR A CA 1
ATOM 1525 C C . THR A 1 221 ? 16.954 -3.678 -3.570 1.00 96.06 221 THR A C 1
ATOM 1527 O O . THR A 1 221 ? 17.735 -3.330 -4.456 1.00 96.06 221 THR A O 1
ATOM 1530 N N . ALA A 1 222 ? 15.917 -4.478 -3.838 1.00 96.38 222 ALA A N 1
ATOM 1531 C CA . ALA A 1 222 ? 15.611 -4.925 -5.197 1.00 96.38 222 ALA A CA 1
ATOM 1532 C C . ALA A 1 222 ? 15.193 -3.757 -6.103 1.00 96.38 222 ALA A C 1
ATOM 1534 O O . ALA A 1 222 ? 15.658 -3.668 -7.239 1.00 96.38 222 ALA A O 1
ATOM 1535 N N . LEU A 1 223 ? 14.361 -2.847 -5.591 1.00 96.94 223 LEU A N 1
ATOM 1536 C CA . LEU A 1 223 ? 13.944 -1.650 -6.315 1.00 96.94 223 LEU A CA 1
ATOM 1537 C C . LEU A 1 223 ? 15.122 -0.694 -6.576 1.00 96.94 223 LEU A C 1
ATOM 1539 O O . LEU A 1 223 ? 15.208 -0.173 -7.682 1.00 96.94 223 LEU A O 1
ATOM 1543 N N . GLU A 1 224 ? 16.048 -0.516 -5.625 1.00 97.38 224 GLU A N 1
ATOM 1544 C CA . GLU A 1 224 ? 17.268 0.303 -5.792 1.00 97.38 224 GLU A CA 1
ATOM 1545 C C . GLU A 1 224 ? 18.180 -0.243 -6.893 1.00 97.38 224 GLU A C 1
ATOM 1547 O O . GLU A 1 224 ? 18.639 0.507 -7.754 1.00 97.38 224 GLU A O 1
ATOM 1552 N N . ARG A 1 225 ? 18.416 -1.564 -6.915 1.00 97.31 225 ARG A N 1
ATOM 1553 C CA . ARG A 1 225 ? 19.187 -2.175 -8.010 1.00 97.31 225 ARG A CA 1
ATOM 1554 C C . ARG A 1 225 ? 18.485 -2.025 -9.351 1.00 97.31 225 ARG A C 1
ATOM 1556 O O . ARG A 1 225 ? 19.148 -1.782 -10.351 1.00 97.31 225 ARG A O 1
ATOM 1563 N N . SER A 1 226 ? 17.162 -2.175 -9.371 1.00 96.69 226 SER A N 1
ATOM 1564 C CA . SER A 1 226 ? 16.381 -2.040 -10.597 1.00 96.69 226 SER A CA 1
ATOM 1565 C C . SER A 1 226 ? 16.418 -0.606 -11.138 1.00 96.69 226 SER A C 1
ATOM 1567 O O . SER A 1 226 ? 16.671 -0.432 -12.326 1.00 96.69 226 SER A O 1
ATOM 1569 N N . GLU A 1 227 ? 16.292 0.416 -10.280 1.00 97.31 227 GLU A N 1
ATOM 1570 C CA . GLU A 1 227 ? 16.517 1.823 -10.654 1.00 97.31 227 GLU A CA 1
ATOM 1571 C C . GLU A 1 227 ? 17.891 2.004 -11.317 1.00 97.31 227 GLU A C 1
ATOM 1573 O O . GLU A 1 227 ? 17.973 2.494 -12.444 1.00 97.31 227 GLU A O 1
ATOM 1578 N N . GLY A 1 228 ? 18.959 1.534 -10.661 1.00 97.06 228 GLY A N 1
ATOM 1579 C CA . GLY A 1 228 ? 20.320 1.636 -11.188 1.00 97.06 228 GLY A CA 1
ATOM 1580 C C . GLY A 1 228 ? 20.523 0.903 -12.519 1.00 97.06 228 GLY A C 1
ATOM 1581 O O . GLY A 1 228 ? 21.237 1.402 -13.388 1.00 97.06 228 GLY A O 1
ATOM 1582 N N . ALA A 1 229 ? 19.880 -0.250 -12.716 1.00 97.12 229 ALA A N 1
ATOM 1583 C CA . ALA A 1 229 ? 19.932 -0.991 -13.976 1.00 97.12 229 ALA A CA 1
ATOM 1584 C C . ALA A 1 229 ? 19.243 -0.226 -15.122 1.00 97.12 229 ALA A C 1
ATOM 1586 O O . ALA A 1 229 ? 19.766 -0.181 -16.238 1.00 97.12 229 ALA A O 1
ATOM 1587 N N . TYR A 1 230 ? 18.109 0.431 -14.853 1.00 97.12 230 TYR A N 1
ATOM 1588 C CA . TYR A 1 230 ? 17.433 1.272 -15.844 1.00 97.12 230 TYR A CA 1
ATOM 1589 C C . TYR A 1 230 ? 18.214 2.554 -16.165 1.00 97.12 230 TYR A C 1
ATOM 1591 O O . TYR A 1 230 ? 18.283 2.931 -17.336 1.00 97.12 230 TYR A O 1
ATOM 1599 N N . ASP A 1 231 ? 18.868 3.181 -15.183 1.00 97.31 231 ASP A N 1
ATOM 1600 C CA . ASP A 1 231 ? 19.760 4.324 -15.429 1.00 97.31 231 ASP A CA 1
ATOM 1601 C C . ASP A 1 231 ? 20.978 3.921 -16.283 1.00 97.31 231 ASP A C 1
ATOM 1603 O O . ASP A 1 231 ? 21.342 4.627 -17.228 1.00 97.31 231 ASP A O 1
ATOM 1607 N N . GLN A 1 232 ? 21.572 2.747 -16.031 1.00 97.06 232 GLN A N 1
ATOM 1608 C CA . GLN A 1 232 ? 22.641 2.200 -16.879 1.00 97.06 232 GLN A CA 1
ATOM 1609 C C . GLN A 1 232 ? 22.161 1.938 -18.311 1.00 97.06 232 GLN A C 1
ATOM 1611 O O . GLN A 1 232 ? 22.866 2.265 -19.269 1.00 97.06 232 GLN A O 1
ATOM 1616 N N . LEU A 1 233 ? 20.950 1.395 -18.474 1.00 97.12 233 LEU A N 1
ATOM 1617 C CA . LEU A 1 233 ? 20.345 1.177 -19.787 1.00 97.12 233 LEU A CA 1
ATOM 1618 C C . LEU A 1 233 ? 20.103 2.504 -20.525 1.00 97.12 233 LEU A C 1
ATOM 1620 O O . LEU A 1 233 ? 20.360 2.594 -21.726 1.00 97.12 233 LEU A O 1
ATOM 1624 N N . ALA A 1 234 ? 19.663 3.546 -19.814 1.00 96.88 234 ALA A N 1
ATOM 1625 C CA . ALA A 1 234 ? 19.485 4.887 -20.367 1.00 96.88 234 ALA A CA 1
ATOM 1626 C C . ALA A 1 234 ? 20.820 5.545 -20.770 1.00 96.88 234 ALA A C 1
ATOM 1628 O O . ALA A 1 234 ? 20.870 6.297 -21.745 1.00 96.88 234 ALA A O 1
ATOM 1629 N N . GLY A 1 235 ? 21.909 5.243 -20.057 1.00 97.06 235 GLY A N 1
ATOM 1630 C CA . GLY A 1 235 ? 23.259 5.734 -20.349 1.00 97.06 235 GLY A CA 1
ATOM 1631 C C . GLY A 1 235 ? 24.014 4.959 -21.437 1.00 97.06 235 GLY A C 1
ATOM 1632 O O . GLY A 1 235 ? 25.072 5.406 -21.881 1.00 97.06 235 GLY A O 1
ATOM 1633 N N . ALA A 1 236 ? 23.506 3.811 -21.889 1.00 97.12 236 ALA A N 1
ATOM 1634 C CA . ALA A 1 236 ? 24.208 2.962 -22.844 1.00 97.12 236 ALA A CA 1
ATOM 1635 C C . ALA A 1 236 ? 24.303 3.608 -24.241 1.00 97.12 236 ALA A C 1
ATOM 1637 O O . ALA A 1 236 ? 23.303 3.824 -24.925 1.00 97.12 236 ALA A O 1
ATOM 1638 N N . THR A 1 237 ? 25.531 3.868 -24.698 1.00 96.75 237 THR A N 1
ATOM 1639 C CA . THR A 1 237 ? 25.821 4.473 -26.015 1.00 96.75 237 THR A CA 1
ATOM 1640 C C . THR A 1 237 ? 26.323 3.475 -27.059 1.00 96.75 237 THR A C 1
ATOM 1642 O O . THR A 1 237 ? 26.426 3.817 -28.234 1.00 96.75 237 THR A O 1
ATOM 1645 N N . SER A 1 238 ? 26.621 2.234 -26.663 1.00 97.00 238 SER A N 1
ATOM 1646 C CA . SER A 1 238 ? 27.102 1.172 -27.555 1.00 97.00 238 SER A CA 1
ATOM 1647 C C . SER A 1 238 ? 26.224 -0.073 -27.467 1.00 97.00 238 SER A C 1
ATOM 1649 O O . SER A 1 238 ? 25.621 -0.341 -26.428 1.00 97.00 238 SER A O 1
ATOM 1651 N N . ALA A 1 239 ? 26.191 -0.879 -28.533 1.00 96.00 239 ALA A N 1
ATOM 1652 C CA . ALA A 1 239 ? 25.425 -2.128 -28.561 1.00 96.00 239 ALA A CA 1
ATOM 1653 C C . ALA A 1 239 ? 25.859 -3.117 -27.460 1.00 96.00 239 ALA A C 1
ATOM 1655 O O . ALA A 1 239 ? 25.020 -3.765 -26.839 1.00 96.00 239 ALA A O 1
ATOM 1656 N N . ARG A 1 240 ? 27.165 -3.197 -27.163 1.00 96.88 240 ARG A N 1
ATOM 1657 C CA . ARG A 1 240 ? 27.694 -4.062 -26.095 1.00 96.88 240 ARG A CA 1
ATOM 1658 C C . ARG A 1 240 ? 27.210 -3.624 -24.711 1.00 96.88 240 ARG A C 1
ATOM 1660 O O . ARG A 1 240 ? 26.738 -4.465 -23.954 1.00 96.88 240 ARG A O 1
ATOM 1667 N N . ALA A 1 241 ? 27.310 -2.329 -24.399 1.00 97.00 241 ALA A N 1
ATOM 1668 C CA . ALA A 1 241 ? 26.829 -1.782 -23.129 1.00 97.00 241 ALA A CA 1
ATOM 1669 C C . ALA A 1 241 ? 25.305 -1.917 -23.001 1.00 97.00 241 ALA A C 1
ATOM 1671 O O . ALA A 1 241 ? 24.809 -2.268 -21.937 1.00 97.00 241 ALA A O 1
ATOM 1672 N N . PHE A 1 242 ? 24.578 -1.706 -24.101 1.00 96.56 242 PHE A N 1
ATOM 1673 C CA . PHE A 1 242 ? 23.129 -1.866 -24.154 1.00 96.56 242 PHE A CA 1
ATOM 1674 C C . PHE A 1 242 ? 22.697 -3.301 -23.830 1.00 96.56 242 PHE A C 1
ATOM 1676 O O . PHE A 1 242 ? 21.830 -3.500 -22.985 1.00 96.56 242 PHE A O 1
ATOM 1683 N N . ASN A 1 243 ? 23.336 -4.302 -24.444 1.00 95.44 243 ASN A N 1
ATOM 1684 C CA . ASN A 1 243 ? 23.031 -5.709 -24.175 1.00 95.44 243 ASN A CA 1
ATOM 1685 C C . ASN A 1 243 ? 23.342 -6.097 -22.722 1.00 95.44 243 ASN A C 1
ATOM 1687 O O . ASN A 1 243 ? 22.498 -6.706 -22.073 1.00 95.44 243 ASN A O 1
ATOM 1691 N N . ALA A 1 244 ? 24.495 -5.679 -22.189 1.00 96.81 244 ALA A N 1
ATOM 1692 C CA . ALA A 1 244 ? 24.851 -5.936 -20.792 1.00 96.81 244 ALA A CA 1
ATOM 1693 C C . ALA A 1 244 ? 23.852 -5.297 -19.808 1.00 96.81 244 ALA A C 1
ATOM 1695 O O . ALA A 1 244 ? 23.389 -5.958 -18.882 1.00 96.81 244 ALA A O 1
ATOM 1696 N N . ALA A 1 245 ? 23.464 -4.038 -20.040 1.00 96.38 245 ALA A N 1
ATOM 1697 C CA . ALA A 1 245 ? 22.466 -3.356 -19.219 1.00 96.38 245 ALA A CA 1
ATOM 1698 C C . ALA A 1 245 ? 21.081 -4.017 -19.324 1.00 96.38 245 ALA A C 1
ATOM 1700 O O . ALA A 1 245 ? 20.357 -4.100 -18.336 1.00 96.38 245 ALA A O 1
ATOM 1701 N N . ARG A 1 246 ? 20.709 -4.535 -20.502 1.00 95.44 246 ARG A N 1
ATOM 1702 C CA . ARG A 1 246 ? 19.450 -5.269 -20.688 1.00 95.44 246 ARG A CA 1
ATOM 1703 C C . ARG A 1 246 ? 19.425 -6.567 -19.879 1.00 95.44 246 ARG A C 1
ATOM 1705 O O . ARG A 1 246 ? 18.405 -6.868 -19.262 1.00 95.44 246 ARG A O 1
ATOM 1712 N N . ASP A 1 247 ? 20.526 -7.311 -19.859 1.00 95.38 247 ASP A N 1
ATOM 1713 C CA . ASP A 1 247 ? 20.636 -8.541 -19.070 1.00 95.38 247 ASP A CA 1
ATOM 1714 C C . ASP A 1 247 ? 20.549 -8.248 -17.560 1.00 95.38 247 ASP A C 1
ATOM 1716 O O . ASP A 1 247 ? 19.840 -8.948 -16.832 1.00 95.38 247 ASP A O 1
ATOM 1720 N N . GLU A 1 248 ? 21.176 -7.158 -17.104 1.00 96.31 248 GLU A N 1
ATOM 1721 C CA . GLU A 1 248 ? 21.079 -6.679 -15.719 1.00 96.31 248 GLU A CA 1
ATOM 1722 C C . GLU A 1 248 ? 19.646 -6.249 -15.351 1.00 96.31 248 GLU A C 1
ATOM 1724 O O . GLU A 1 248 ? 19.138 -6.600 -14.282 1.00 96.31 248 GLU A O 1
ATOM 1729 N N . VAL A 1 249 ? 18.936 -5.552 -16.248 1.00 95.56 249 VAL A N 1
ATOM 1730 C CA . VAL A 1 249 ? 17.513 -5.211 -16.062 1.00 95.56 249 VAL A CA 1
ATOM 1731 C C . VAL A 1 249 ? 16.667 -6.472 -15.891 1.00 95.56 249 VAL A C 1
ATOM 1733 O O . VAL A 1 249 ? 15.844 -6.538 -14.982 1.00 95.56 249 VAL A O 1
ATOM 1736 N N . VAL A 1 250 ? 16.886 -7.511 -16.701 1.00 94.94 250 VAL A N 1
ATOM 1737 C CA . VAL A 1 250 ? 16.154 -8.783 -16.568 1.00 94.94 250 VAL A CA 1
ATOM 1738 C C . VAL A 1 250 ? 16.448 -9.462 -15.225 1.00 94.94 250 VAL A C 1
ATOM 1740 O O . VAL A 1 250 ? 15.535 -9.990 -14.584 1.00 94.94 250 VAL A O 1
ATOM 1743 N N . ALA A 1 251 ? 17.705 -9.461 -14.776 1.00 95.31 251 ALA A N 1
ATOM 1744 C CA . ALA A 1 251 ? 18.086 -10.035 -13.488 1.00 95.31 251 ALA A CA 1
ATOM 1745 C C . ALA A 1 251 ? 17.456 -9.277 -12.305 1.00 95.31 251 ALA A C 1
ATOM 1747 O O . ALA A 1 251 ? 16.881 -9.893 -11.401 1.00 95.31 251 ALA A O 1
ATOM 1748 N N . THR A 1 252 ? 17.514 -7.945 -12.327 1.00 95.62 252 THR A N 1
ATOM 1749 C CA . THR A 1 252 ? 16.942 -7.090 -11.277 1.00 95.62 252 THR A CA 1
ATOM 1750 C C . THR A 1 252 ? 15.415 -7.121 -11.270 1.00 95.62 252 THR A C 1
ATOM 1752 O O . THR A 1 252 ? 14.820 -7.180 -10.194 1.00 95.62 252 THR A O 1
ATOM 1755 N N . ASP A 1 253 ? 14.767 -7.210 -12.432 1.00 95.00 253 ASP A N 1
ATOM 1756 C CA . ASP A 1 253 ? 13.317 -7.384 -12.548 1.00 95.00 253 ASP A CA 1
ATOM 1757 C C . ASP A 1 253 ? 12.836 -8.666 -11.850 1.00 95.00 253 ASP A C 1
ATOM 1759 O O . ASP A 1 253 ? 11.862 -8.624 -11.092 1.00 95.00 253 ASP A O 1
ATOM 1763 N N . ARG A 1 254 ? 13.547 -9.787 -12.040 1.00 95.31 254 ARG A N 1
ATOM 1764 C CA . ARG A 1 254 ? 13.262 -11.048 -11.331 1.00 95.31 254 ARG A CA 1
ATOM 1765 C C . ARG A 1 254 ? 13.469 -10.914 -9.824 1.00 95.31 254 ARG A C 1
ATOM 1767 O O . ARG A 1 254 ? 12.718 -11.500 -9.048 1.00 95.31 254 ARG A O 1
ATOM 1774 N N . ALA A 1 255 ? 14.475 -10.150 -9.396 1.00 95.88 255 ALA A N 1
ATOM 1775 C CA . ALA A 1 255 ? 14.711 -9.893 -7.978 1.00 95.88 255 ALA A CA 1
ATOM 1776 C C . ALA A 1 255 ? 13.572 -9.071 -7.349 1.00 95.88 255 ALA A C 1
ATOM 1778 O O . ALA A 1 255 ? 13.148 -9.383 -6.234 1.00 95.88 255 ALA A O 1
ATOM 1779 N N . VAL A 1 256 ? 13.036 -8.074 -8.066 1.00 95.38 256 VAL A N 1
ATOM 1780 C CA . VAL A 1 256 ? 11.843 -7.322 -7.641 1.00 95.38 256 VAL A CA 1
ATOM 1781 C C . VAL A 1 256 ? 10.644 -8.261 -7.525 1.00 95.38 256 VAL A C 1
ATOM 1783 O O . VAL A 1 256 ? 10.004 -8.292 -6.479 1.00 95.38 256 VAL A O 1
ATOM 1786 N N . GLU A 1 257 ? 10.376 -9.089 -8.537 1.00 95.00 257 GLU A N 1
ATOM 1787 C CA . GLU A 1 257 ? 9.267 -10.056 -8.514 1.00 95.00 257 GLU A CA 1
ATOM 1788 C C . GLU A 1 257 ? 9.383 -11.047 -7.340 1.00 95.00 257 GLU A C 1
ATOM 1790 O O . GLU A 1 257 ? 8.412 -11.281 -6.615 1.00 95.00 257 GLU A O 1
ATOM 1795 N N . ALA A 1 258 ? 10.585 -11.567 -7.075 1.00 94.19 258 ALA A N 1
ATOM 1796 C CA . ALA A 1 258 ? 10.846 -12.438 -5.931 1.00 94.19 258 ALA A CA 1
ATOM 1797 C C . ALA A 1 258 ? 10.633 -11.726 -4.582 1.00 94.19 258 ALA A C 1
ATOM 1799 O O . ALA A 1 258 ? 10.091 -12.325 -3.646 1.00 94.19 258 ALA A O 1
ATOM 1800 N N . ALA A 1 259 ? 11.022 -10.452 -4.470 1.00 94.00 259 ALA A N 1
ATOM 1801 C CA . ALA A 1 259 ? 10.805 -9.652 -3.267 1.00 94.00 259 ALA A CA 1
ATOM 1802 C C . ALA A 1 259 ? 9.315 -9.348 -3.036 1.00 94.00 259 ALA A C 1
ATOM 1804 O O . ALA A 1 259 ? 8.832 -9.475 -1.909 1.00 94.00 259 ALA A O 1
ATOM 1805 N N . VAL A 1 260 ? 8.563 -9.037 -4.097 1.00 94.00 260 VAL A N 1
ATOM 1806 C CA . VAL A 1 260 ? 7.102 -8.860 -4.041 1.00 94.00 260 VAL A CA 1
ATOM 1807 C C . VAL A 1 260 ? 6.416 -10.156 -3.606 1.00 94.00 260 VAL A C 1
ATOM 1809 O O . VAL A 1 260 ? 5.579 -10.139 -2.701 1.00 94.00 260 VAL A O 1
ATOM 1812 N N . ALA A 1 261 ? 6.822 -11.302 -4.159 1.00 91.94 261 ALA A N 1
ATOM 1813 C CA . ALA A 1 261 ? 6.329 -12.607 -3.724 1.00 91.94 261 ALA A CA 1
ATOM 1814 C C . ALA A 1 261 ? 6.703 -12.916 -2.260 1.00 91.94 261 ALA A C 1
ATOM 1816 O O . ALA A 1 261 ? 5.927 -13.528 -1.525 1.00 91.94 261 ALA A O 1
ATOM 1817 N N . GLY A 1 262 ? 7.884 -12.487 -1.805 1.00 90.56 262 GLY A N 1
ATOM 1818 C CA . GLY A 1 262 ? 8.289 -12.536 -0.398 1.00 90.56 262 GLY A CA 1
ATOM 1819 C C . GLY A 1 262 ? 7.355 -11.735 0.509 1.00 90.56 262 GLY A C 1
ATOM 1820 O O . GLY A 1 262 ? 6.899 -12.255 1.527 1.00 90.56 262 GLY A O 1
ATOM 1821 N N . LEU A 1 263 ? 7.006 -10.512 0.107 1.00 88.94 263 LEU A N 1
ATOM 1822 C CA . LEU A 1 263 ? 6.067 -9.666 0.842 1.00 88.94 263 LEU A CA 1
ATOM 1823 C C . LEU A 1 263 ? 4.661 -10.286 0.896 1.00 88.94 263 LEU A C 1
ATOM 1825 O O . LEU A 1 263 ? 4.038 -10.298 1.958 1.00 88.94 263 LEU A O 1
ATOM 1829 N N . ALA A 1 264 ? 4.185 -10.849 -0.219 1.00 89.56 264 ALA A N 1
ATOM 1830 C CA . ALA A 1 264 ? 2.885 -11.514 -0.303 1.00 89.56 264 ALA A CA 1
ATOM 1831 C C . ALA A 1 264 ? 2.801 -12.774 0.580 1.00 89.56 264 ALA A C 1
ATOM 1833 O O . ALA A 1 264 ? 1.773 -13.026 1.210 1.00 89.56 264 ALA A O 1
ATOM 1834 N N . ARG A 1 265 ? 3.898 -13.537 0.700 1.00 87.94 265 ARG A N 1
ATOM 1835 C CA . ARG A 1 265 ? 3.982 -14.708 1.594 1.00 87.94 265 ARG A CA 1
ATOM 1836 C C . ARG A 1 265 ? 3.842 -14.364 3.077 1.00 87.94 265 ARG A C 1
ATOM 1838 O O . ARG A 1 265 ? 3.465 -15.238 3.848 1.00 87.94 265 ARG A O 1
ATOM 1845 N N . GLY A 1 266 ? 4.045 -13.103 3.471 1.00 80.94 266 GLY A N 1
ATOM 1846 C CA . GLY A 1 266 ? 3.720 -12.618 4.820 1.00 80.94 266 GLY A CA 1
ATOM 1847 C C . GLY A 1 266 ? 2.224 -12.713 5.180 1.00 80.94 266 GLY A C 1
ATOM 1848 O O . GLY A 1 266 ? 1.841 -12.417 6.315 1.00 80.94 266 GLY A O 1
ATOM 1849 N N . GLY A 1 267 ? 1.373 -13.108 4.226 1.00 83.69 267 GLY A N 1
ATOM 1850 C CA . GLY A 1 267 ? -0.050 -13.393 4.393 1.00 83.69 267 GLY A CA 1
ATOM 1851 C C . GLY A 1 267 ? -0.937 -12.161 4.221 1.00 83.69 267 GLY A C 1
ATOM 1852 O O . GLY A 1 267 ? -0.475 -11.073 3.868 1.00 83.69 267 GLY A O 1
ATOM 1853 N N . ALA A 1 268 ? -2.223 -12.296 4.540 1.00 84.75 268 ALA A N 1
ATOM 1854 C CA . ALA A 1 268 ? -3.104 -11.150 4.767 1.00 84.75 268 ALA A CA 1
ATOM 1855 C C . ALA A 1 268 ? -2.932 -10.635 6.210 1.00 84.75 268 ALA A C 1
ATOM 1857 O O . ALA A 1 268 ? -2.681 -11.438 7.115 1.00 84.75 268 ALA A O 1
ATOM 1858 N N . PRO A 1 269 ? -3.032 -9.317 6.461 1.00 87.25 269 PRO A N 1
ATOM 1859 C CA . PRO A 1 269 ? -3.092 -8.797 7.820 1.00 87.25 269 PRO A CA 1
ATOM 1860 C C . PRO A 1 269 ? -4.212 -9.472 8.615 1.00 87.25 269 PRO A C 1
ATOM 1862 O O . PRO A 1 269 ? -5.334 -9.594 8.125 1.00 87.25 269 PRO A O 1
ATOM 1865 N N . ALA A 1 270 ? -3.922 -9.890 9.846 1.00 91.44 270 ALA A N 1
ATOM 1866 C CA . ALA A 1 270 ? -4.935 -10.503 10.695 1.00 91.44 270 ALA A CA 1
ATOM 1867 C C . ALA A 1 270 ? -6.033 -9.483 11.030 1.00 91.44 270 ALA A C 1
ATOM 1869 O O . ALA A 1 270 ? -5.740 -8.368 11.460 1.00 91.44 270 ALA A O 1
ATOM 1870 N N . VAL A 1 271 ? -7.297 -9.862 10.858 1.00 94.19 271 VAL A N 1
ATOM 1871 C CA . VAL A 1 271 ? -8.441 -9.045 11.278 1.00 94.19 271 VAL A CA 1
ATOM 1872 C C . VAL A 1 271 ? -8.629 -9.191 12.788 1.00 94.19 271 VAL A C 1
ATOM 1874 O O . VAL A 1 271 ? -8.590 -10.297 13.325 1.00 94.19 271 VAL A O 1
ATOM 1877 N N . GLN A 1 272 ? -8.829 -8.078 13.492 1.00 93.69 272 GLN A N 1
ATOM 1878 C CA . GLN A 1 272 ? -9.182 -8.103 14.906 1.00 93.69 272 GLN A CA 1
ATOM 1879 C C . GLN A 1 272 ? -10.683 -8.312 15.069 1.00 93.69 272 GLN A C 1
ATOM 1881 O O . GLN A 1 272 ? -11.487 -7.564 14.517 1.00 93.69 272 GLN A O 1
ATOM 1886 N N . ALA A 1 273 ? -11.054 -9.261 15.923 1.00 90.50 273 ALA A N 1
ATOM 1887 C CA . ALA A 1 273 ? -12.375 -9.251 16.529 1.00 90.50 273 ALA A CA 1
ATOM 1888 C C . ALA A 1 273 ? -12.394 -8.218 17.673 1.00 90.50 273 ALA A C 1
ATOM 1890 O O . ALA A 1 273 ? -11.426 -8.159 18.447 1.00 90.50 273 ALA A O 1
ATOM 1891 N N . PRO A 1 274 ? -13.463 -7.412 17.816 1.00 84.75 274 PRO A N 1
ATOM 1892 C CA . PRO A 1 274 ? -13.622 -6.558 18.983 1.00 84.75 274 PRO A CA 1
ATOM 1893 C C . PRO A 1 274 ? -13.565 -7.430 20.230 1.00 84.75 274 PRO A C 1
ATOM 1895 O O . PRO A 1 274 ? -14.314 -8.400 20.364 1.00 84.75 274 PRO A O 1
ATOM 1898 N N . ARG A 1 275 ? -12.678 -7.087 21.167 1.00 84.12 275 ARG A N 1
ATOM 1899 C CA . ARG A 1 275 ? -12.714 -7.719 22.481 1.00 84.12 275 ARG A CA 1
ATOM 1900 C C . ARG A 1 275 ? -13.911 -7.138 23.216 1.00 84.12 275 ARG A C 1
ATOM 1902 O O . ARG A 1 275 ? -13.793 -6.088 23.841 1.00 84.12 275 ARG A O 1
ATOM 1909 N N . VAL A 1 276 ? -15.052 -7.813 23.112 1.00 76.31 276 VAL A N 1
ATOM 1910 C CA . VAL A 1 276 ? -16.181 -7.557 24.004 1.00 76.31 276 VAL A CA 1
ATOM 1911 C C . VAL A 1 276 ? -15.630 -7.800 25.408 1.00 76.31 276 VAL A C 1
ATOM 1913 O O . VAL A 1 276 ? -15.111 -8.897 25.653 1.00 76.31 276 VAL A O 1
ATOM 1916 N N . PRO A 1 277 ? -15.601 -6.791 26.301 1.00 70.31 277 PRO A N 1
ATOM 1917 C CA . PRO A 1 277 ? -15.264 -7.054 27.688 1.00 70.31 277 PRO A CA 1
ATOM 1918 C C . PRO A 1 277 ? -16.230 -8.147 28.119 1.00 70.31 277 PRO A C 1
ATOM 1920 O O . PRO A 1 277 ? -17.438 -7.956 27.992 1.00 70.31 277 PRO A O 1
ATOM 1923 N N . ALA A 1 278 ? -15.699 -9.318 28.488 1.00 71.00 278 ALA A N 1
ATOM 1924 C CA . ALA A 1 278 ? -16.528 -10.405 28.979 1.00 71.00 278 ALA A CA 1
ATOM 1925 C C . ALA A 1 278 ? -17.425 -9.768 30.030 1.00 71.00 278 ALA A C 1
ATOM 1927 O O . ALA A 1 278 ? -16.886 -9.179 30.973 1.00 71.00 278 ALA A O 1
ATOM 1928 N N . ALA A 1 279 ? -18.740 -9.747 29.775 1.00 67.44 279 ALA A N 1
ATOM 1929 C CA . ALA A 1 279 ? -19.693 -9.175 30.708 1.00 67.44 279 ALA A CA 1
ATOM 1930 C C . ALA A 1 279 ? -19.310 -9.774 32.052 1.00 67.44 279 ALA A C 1
ATOM 1932 O O . ALA A 1 279 ? -19.267 -11.005 32.148 1.00 67.44 279 ALA A O 1
ATOM 1933 N N . ALA A 1 280 ? -18.859 -8.926 32.989 1.00 59.59 280 ALA A N 1
ATOM 1934 C CA . ALA A 1 280 ? -18.386 -9.386 34.287 1.00 59.59 280 ALA A CA 1
ATOM 1935 C C . ALA A 1 280 ? -19.449 -10.373 34.756 1.00 59.59 280 ALA A C 1
ATOM 1937 O O . ALA A 1 280 ? -20.605 -9.945 34.767 1.00 59.59 280 ALA A O 1
ATOM 1938 N N . PRO A 1 281 ? -19.110 -11.670 34.932 1.00 58.09 281 PRO A N 1
ATOM 1939 C CA . PRO A 1 281 ? -20.078 -12.763 34.947 1.00 58.09 281 PRO A CA 1
ATOM 1940 C C . PRO A 1 281 ? -21.211 -12.336 35.853 1.00 58.09 281 PRO A C 1
ATOM 1942 O O . PRO A 1 281 ? -20.957 -12.168 37.044 1.00 58.09 281 PRO A O 1
ATOM 1945 N N . ALA A 1 282 ? -22.353 -11.999 35.232 1.00 58.16 282 ALA A N 1
ATOM 1946 C CA . ALA A 1 282 ? -23.328 -11.052 35.766 1.00 58.16 282 ALA A CA 1
ATOM 1947 C C . ALA A 1 282 ? -23.576 -11.394 37.214 1.00 58.16 282 ALA A C 1
ATOM 1949 O O . ALA A 1 282 ? -24.226 -12.411 37.426 1.00 58.16 282 ALA A O 1
ATOM 1950 N N . GLY A 1 283 ? -22.942 -10.620 38.117 1.00 52.94 283 GLY A N 1
ATOM 1951 C CA . GLY A 1 283 ? -22.640 -10.978 39.501 1.00 52.94 283 GLY A CA 1
ATOM 1952 C C . GLY A 1 283 ? -23.337 -12.256 39.889 1.00 52.94 283 GLY A C 1
ATOM 1953 O O . GLY A 1 283 ? -24.408 -12.208 40.488 1.00 52.94 283 GLY A O 1
ATOM 1954 N N . GLY A 1 284 ? -22.767 -13.383 39.456 1.00 49.62 284 GLY A N 1
ATOM 1955 C CA . GLY A 1 284 ? -23.239 -14.692 39.838 1.00 49.62 284 GLY A CA 1
ATOM 1956 C C . GLY A 1 284 ? -22.793 -14.841 41.271 1.00 49.62 284 GLY A C 1
ATOM 1957 O O . GLY A 1 284 ? -21.916 -15.648 41.553 1.00 49.62 284 GLY A O 1
ATOM 1958 N N . GLY A 1 285 ? -23.335 -14.013 42.173 1.00 54.66 285 GLY A N 1
ATOM 1959 C CA . GLY A 1 285 ? -23.513 -14.410 43.544 1.00 54.66 285 GLY A CA 1
ATOM 1960 C C . GLY A 1 285 ? -24.184 -15.745 43.379 1.00 54.66 285 GLY A C 1
ATOM 1961 O O . GLY A 1 285 ? -25.314 -15.793 42.889 1.00 54.66 285 GLY A O 1
ATOM 1962 N N . ALA A 1 286 ? -23.397 -16.809 43.571 1.00 53.44 286 ALA A N 1
ATOM 1963 C CA . ALA A 1 286 ? -23.884 -18.162 43.502 1.00 53.44 286 ALA A CA 1
ATOM 1964 C C . ALA A 1 286 ? -25.146 -18.093 44.331 1.00 53.44 286 ALA A C 1
ATOM 1966 O O . ALA A 1 286 ? -25.064 -17.792 45.526 1.00 53.44 286 ALA A O 1
ATOM 1967 N N . SER A 1 287 ? -26.298 -18.202 43.657 1.00 61.19 287 SER A N 1
ATOM 1968 C CA . SER A 1 287 ? -27.580 -18.135 44.331 1.00 61.19 287 SER A CA 1
ATOM 1969 C C . SER A 1 287 ? -27.413 -19.037 45.537 1.00 61.19 287 SER A C 1
ATOM 1971 O O . SER A 1 287 ? -26.822 -20.115 45.398 1.00 61.19 287 SER A O 1
ATOM 1973 N N . LEU A 1 288 ? -27.796 -18.577 46.724 1.00 77.31 288 LEU A N 1
ATOM 1974 C CA . LEU A 1 288 ? -27.624 -19.349 47.954 1.00 77.31 288 LEU A CA 1
ATOM 1975 C C . LEU A 1 288 ? -28.050 -20.819 47.730 1.00 77.31 288 LEU A C 1
ATOM 1977 O O . LEU A 1 288 ? -27.404 -21.739 48.212 1.00 77.31 288 LEU A O 1
ATOM 1981 N N . LEU A 1 289 ? -29.042 -21.023 46.856 1.00 79.69 289 LEU A N 1
ATOM 1982 C CA . LEU A 1 289 ? -29.457 -22.284 46.241 1.00 79.69 289 LEU A CA 1
ATOM 1983 C C . LEU A 1 289 ? -28.336 -23.113 45.583 1.00 79.69 289 LEU A C 1
ATOM 1985 O O . LEU A 1 289 ? -28.167 -24.268 45.945 1.00 79.69 289 LEU A O 1
ATOM 1989 N N . THR A 1 290 ? -27.553 -22.571 44.646 1.00 83.62 290 THR A N 1
ATOM 1990 C CA . THR A 1 290 ? -26.381 -23.253 44.057 1.00 83.62 290 THR A CA 1
ATOM 1991 C C . THR A 1 290 ? -25.332 -23.621 45.104 1.00 83.62 290 THR A C 1
ATOM 1993 O O . THR A 1 290 ? -24.783 -24.718 45.043 1.00 83.62 290 THR A O 1
ATOM 1996 N N . LEU A 1 291 ? -25.082 -22.751 46.088 1.00 84.62 291 LEU A N 1
ATOM 1997 C CA . LEU A 1 291 ? -24.153 -23.041 47.186 1.00 84.62 291 LEU A CA 1
ATOM 1998 C C . LEU A 1 291 ? -24.673 -24.190 48.066 1.00 84.62 291 LEU A C 1
ATOM 2000 O O . LEU A 1 291 ? -23.935 -25.133 48.349 1.00 84.62 291 LEU A O 1
ATOM 2004 N N . LEU A 1 292 ? -25.963 -24.168 48.416 1.00 89.00 292 LEU A N 1
ATOM 2005 C CA . LEU A 1 292 ? -26.638 -25.238 49.155 1.00 89.00 292 LEU A CA 1
AT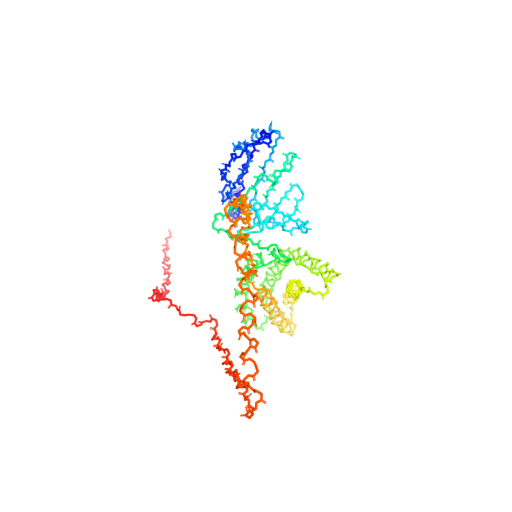OM 2006 C C . LEU A 1 292 ? -26.671 -26.555 48.370 1.00 89.00 292 LEU A C 1
ATOM 2008 O O . LEU A 1 292 ? -26.500 -27.617 48.960 1.00 89.00 292 LEU A O 1
ATOM 2012 N N . LEU A 1 293 ? -26.841 -26.507 47.048 1.00 92.69 293 LEU A N 1
ATOM 2013 C CA . LEU A 1 293 ? -26.902 -27.696 46.196 1.00 92.69 293 LEU A CA 1
ATOM 2014 C C . LEU A 1 293 ? -25.520 -28.347 46.026 1.00 92.69 293 LEU A C 1
ATOM 2016 O O . LEU A 1 293 ? -25.403 -29.573 46.076 1.00 92.69 293 LEU A O 1
ATOM 2020 N N . VAL A 1 294 ? -24.455 -27.545 45.912 1.00 90.81 294 VAL A N 1
ATOM 2021 C CA . VAL A 1 294 ? -23.065 -28.035 45.951 1.00 90.81 294 VAL A CA 1
ATOM 2022 C C . VAL A 1 294 ? -22.738 -28.633 47.323 1.00 90.81 294 VAL A C 1
ATOM 2024 O O . VAL A 1 294 ? -22.146 -29.707 47.396 1.00 90.81 294 VAL A O 1
ATOM 2027 N N . LEU A 1 295 ? -23.178 -28.004 48.418 1.00 93.38 295 LEU A N 1
ATOM 2028 C CA . LEU A 1 295 ? -22.977 -28.543 49.765 1.00 93.38 295 LEU A CA 1
ATOM 2029 C C . LEU A 1 295 ? -23.735 -29.868 49.968 1.00 93.38 295 LEU A C 1
ATOM 2031 O O . LEU A 1 295 ? -23.169 -30.837 50.470 1.00 93.38 295 LEU A O 1
ATOM 2035 N N . ALA A 1 296 ? -24.994 -29.938 49.530 1.00 92.81 296 ALA A N 1
ATOM 2036 C CA . ALA A 1 296 ? -25.821 -31.137 49.623 1.00 92.81 296 ALA A CA 1
ATOM 2037 C C . ALA A 1 296 ? -25.241 -32.291 48.796 1.00 92.81 296 ALA A C 1
ATOM 2039 O O . ALA A 1 296 ? -25.163 -33.416 49.284 1.00 92.81 296 ALA A O 1
ATOM 2040 N N . THR A 1 297 ? -24.775 -32.024 47.573 1.00 90.69 297 THR A N 1
ATOM 2041 C CA . THR A 1 297 ? -24.119 -33.043 46.737 1.00 90.69 297 THR A CA 1
ATOM 2042 C C . THR A 1 297 ? -22.788 -33.497 47.329 1.00 90.69 297 THR A C 1
ATOM 2044 O O . THR A 1 297 ? -22.530 -34.699 47.362 1.00 90.69 297 THR A O 1
ATOM 2047 N N . ALA A 1 298 ? -21.976 -32.588 47.876 1.00 91.38 298 ALA A N 1
ATOM 2048 C CA . ALA A 1 298 ? -20.747 -32.948 48.578 1.00 91.38 298 ALA A CA 1
ATOM 2049 C C . ALA A 1 298 ? -21.025 -33.831 49.808 1.00 91.38 298 ALA A C 1
ATOM 2051 O O . ALA A 1 298 ? -20.359 -34.853 49.986 1.00 91.38 298 ALA A O 1
ATOM 2052 N N . LEU A 1 299 ? -22.039 -33.504 50.617 1.00 92.50 299 LEU A N 1
ATOM 2053 C CA . LEU A 1 299 ? -22.467 -34.319 51.761 1.00 92.50 299 LEU A CA 1
ATOM 2054 C C . LEU A 1 299 ? -22.975 -35.699 51.323 1.00 92.50 299 LEU A C 1
ATOM 2056 O O . LEU A 1 299 ? -22.598 -36.712 51.912 1.00 92.50 299 LEU A O 1
ATOM 2060 N N . LEU A 1 300 ? -23.768 -35.756 50.252 1.00 90.38 300 LEU A N 1
ATOM 2061 C CA . LEU A 1 300 ? -24.325 -37.001 49.725 1.00 90.38 300 LEU A CA 1
ATOM 2062 C C . LEU A 1 300 ? -23.227 -37.921 49.166 1.00 90.38 300 LEU A C 1
ATOM 2064 O O . LEU A 1 300 ? -23.209 -39.116 49.457 1.00 90.38 300 LEU A O 1
ATOM 2068 N N . VAL A 1 301 ? -22.255 -37.364 48.435 1.00 87.44 301 VAL A N 1
ATOM 2069 C CA . VAL A 1 301 ? -21.073 -38.103 47.960 1.00 87.44 301 VAL A CA 1
ATOM 2070 C C . VAL A 1 301 ? -20.214 -38.569 49.135 1.00 87.44 301 VAL A C 1
ATOM 2072 O O . VAL A 1 301 ? -19.789 -39.721 49.143 1.00 87.44 301 VAL A O 1
ATOM 2075 N N . SER A 1 302 ? -20.006 -37.730 50.151 1.00 83.38 302 SER A N 1
ATOM 2076 C CA . SER A 1 302 ? -19.224 -38.087 51.346 1.00 83.38 302 SER A CA 1
ATOM 2077 C C . SER A 1 302 ? -19.865 -39.232 52.135 1.00 83.38 302 SER A C 1
ATOM 2079 O O . SER A 1 302 ? -19.163 -40.129 52.599 1.00 83.38 302 SER A O 1
ATOM 2081 N N . ALA A 1 303 ? -21.197 -39.250 52.229 1.00 86.06 303 ALA A N 1
ATOM 2082 C CA . ALA A 1 303 ? -21.946 -40.318 52.886 1.00 86.06 303 ALA A CA 1
ATOM 2083 C C . ALA A 1 303 ? -21.948 -41.632 52.077 1.00 86.06 303 ALA A C 1
ATOM 2085 O O . ALA A 1 303 ? -21.894 -42.719 52.653 1.00 86.06 303 ALA A O 1
ATOM 2086 N N . LEU A 1 304 ? -21.972 -41.557 50.741 1.00 80.12 304 LEU A N 1
ATOM 2087 C CA . LEU A 1 304 ? -22.055 -42.731 49.859 1.00 80.12 304 LEU A CA 1
ATOM 2088 C C . LEU A 1 304 ? -20.687 -43.304 49.445 1.00 80.12 304 LEU A C 1
ATOM 2090 O O . LEU A 1 304 ? -20.586 -44.491 49.116 1.00 80.12 304 LEU A O 1
ATOM 2094 N N . ALA A 1 305 ? -19.622 -42.500 49.477 1.00 74.62 305 ALA A N 1
ATOM 2095 C CA . ALA A 1 305 ? -18.252 -42.910 49.164 1.00 74.62 305 ALA A CA 1
ATOM 2096 C C . ALA A 1 305 ? -17.743 -44.112 49.991 1.00 74.62 305 ALA A C 1
ATOM 2098 O O . ALA A 1 305 ? -17.184 -45.039 49.395 1.00 74.62 305 ALA A O 1
ATOM 2099 N N . PRO A 1 306 ? -17.942 -44.198 51.324 1.00 72.25 306 PRO A N 1
ATOM 2100 C CA . PRO A 1 306 ? -17.455 -45.347 52.090 1.00 72.25 306 PRO A CA 1
ATOM 2101 C C . PRO A 1 306 ? -18.181 -46.656 51.731 1.00 72.25 306 PRO A C 1
ATOM 2103 O O . PRO A 1 306 ? -17.564 -47.725 51.748 1.00 72.25 306 PRO A O 1
ATOM 2106 N N . ALA A 1 307 ? -19.458 -46.600 51.339 1.00 72.31 307 ALA A N 1
ATOM 2107 C CA . ALA A 1 307 ? -20.221 -47.779 50.923 1.00 72.31 307 ALA A CA 1
ATOM 2108 C C . ALA A 1 307 ? -19.822 -48.275 49.518 1.00 72.31 307 ALA A C 1
ATOM 2110 O O . ALA A 1 307 ? -19.705 -49.484 49.288 1.00 72.31 307 ALA A O 1
ATOM 2111 N N . SER A 1 308 ? -19.555 -47.358 48.583 1.00 66.75 308 SER A N 1
ATOM 2112 C CA . SER A 1 308 ? -19.116 -47.700 47.223 1.00 66.75 308 SER A CA 1
ATOM 2113 C C . SER A 1 308 ? -17.668 -48.209 47.185 1.00 66.75 308 SER A C 1
ATOM 2115 O O . SER A 1 308 ? -17.379 -49.179 46.479 1.00 66.75 308 SER A O 1
ATOM 2117 N N . LEU A 1 309 ? -16.780 -47.664 48.026 1.00 71.19 309 LEU A N 1
ATOM 2118 C CA . LEU A 1 309 ? -15.408 -48.159 48.191 1.00 71.19 309 LEU A CA 1
ATOM 2119 C C . LEU A 1 309 ? -15.356 -49.581 48.773 1.00 71.19 309 LEU A C 1
ATOM 2121 O O . LEU A 1 309 ? -14.524 -50.381 48.338 1.00 71.19 309 LEU A O 1
ATOM 2125 N N . ARG A 1 310 ? -16.267 -49.946 49.689 1.00 71.50 310 ARG A N 1
ATOM 2126 C CA . ARG A 1 310 ? -16.381 -51.333 50.185 1.00 71.50 310 ARG A CA 1
ATOM 2127 C C . ARG A 1 310 ? -16.796 -52.310 49.077 1.00 71.50 310 ARG A C 1
ATOM 2129 O O . ARG A 1 310 ? -16.202 -53.380 48.966 1.00 71.50 310 ARG A O 1
ATOM 2136 N N . ARG A 1 311 ? -17.737 -51.930 48.200 1.00 65.62 311 ARG A N 1
ATOM 2137 C CA . ARG A 1 311 ? -18.156 -52.771 47.057 1.00 65.62 311 ARG A CA 1
ATOM 2138 C C . ARG A 1 311 ? -17.068 -52.921 45.989 1.00 65.62 311 ARG A C 1
ATOM 2140 O O . ARG A 1 311 ? -16.929 -53.999 45.417 1.00 65.62 311 ARG A O 1
ATOM 2147 N N . LEU A 1 312 ? -16.277 -51.878 45.734 1.00 65.81 312 LEU A N 1
ATOM 2148 C CA . LEU A 1 312 ? -15.170 -51.944 44.772 1.00 65.81 312 LEU A CA 1
ATOM 2149 C C . LEU A 1 312 ? -13.982 -52.769 45.291 1.00 65.81 312 LEU A C 1
ATOM 2151 O O . LEU A 1 312 ? -13.350 -53.468 44.500 1.00 65.81 312 LEU A O 1
ATOM 2155 N N . ARG A 1 313 ? -13.705 -52.760 46.605 1.00 66.44 313 ARG A N 1
ATOM 2156 C CA . ARG A 1 313 ? -12.684 -53.641 47.202 1.00 66.44 313 ARG A CA 1
ATOM 2157 C C . ARG A 1 313 ? -13.086 -55.119 47.148 1.00 66.44 313 ARG A C 1
ATOM 2159 O O . ARG A 1 313 ? -12.249 -55.931 46.775 1.00 66.44 313 ARG A O 1
ATOM 2166 N N . ALA A 1 314 ? -14.360 -55.451 47.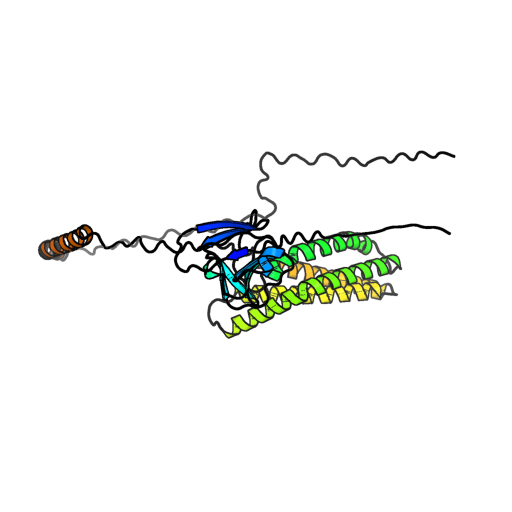379 1.00 60.41 314 ALA A N 1
ATOM 2167 C CA . ALA A 1 314 ? -14.859 -56.828 47.263 1.00 60.41 314 ALA A CA 1
ATOM 2168 C C . ALA A 1 314 ? -14.774 -57.403 45.832 1.00 60.41 314 ALA A C 1
ATOM 2170 O O . ALA A 1 314 ? -14.630 -58.608 45.655 1.00 60.41 314 ALA A O 1
ATOM 2171 N N . ARG A 1 315 ? -14.829 -56.551 44.796 1.00 58.59 315 ARG A N 1
ATOM 2172 C CA . ARG A 1 315 ? -14.665 -56.985 43.396 1.00 58.59 315 ARG A CA 1
ATOM 2173 C C . ARG A 1 315 ? -13.207 -57.180 42.976 1.00 58.59 315 ARG A C 1
ATOM 2175 O O . ARG A 1 315 ? -12.959 -57.919 42.033 1.00 58.59 315 ARG A O 1
ATOM 2182 N N . ARG A 1 316 ? -12.241 -56.543 43.649 1.00 57.84 316 ARG A N 1
ATOM 2183 C CA . ARG A 1 316 ? -10.812 -56.693 43.315 1.00 57.84 316 ARG A CA 1
ATOM 2184 C C . ARG A 1 316 ? -10.203 -57.988 43.848 1.00 57.84 316 ARG A C 1
ATOM 2186 O O . ARG A 1 316 ? -9.317 -58.524 43.202 1.00 57.84 316 ARG A O 1
ATOM 2193 N N . THR A 1 317 ? -10.725 -58.538 44.940 1.00 55.81 317 THR A N 1
ATOM 2194 C CA . THR A 1 317 ? -10.280 -59.832 45.488 1.00 55.81 317 THR A CA 1
ATOM 2195 C C . THR A 1 317 ? -10.761 -61.051 44.689 1.00 55.81 317 THR A C 1
ATOM 2197 O O . THR A 1 317 ? -10.348 -62.163 44.985 1.00 55.81 317 THR A O 1
ATOM 2200 N N . ALA A 1 318 ? -11.609 -60.869 43.668 1.00 53.09 318 ALA A N 1
ATOM 2201 C CA . ALA A 1 318 ? -12.119 -61.958 42.825 1.00 53.09 318 ALA A CA 1
ATOM 2202 C C . ALA A 1 318 ? -11.306 -62.196 41.533 1.00 53.09 318 ALA A C 1
ATOM 2204 O O . ALA A 1 318 ? -11.609 -63.131 40.799 1.00 53.09 318 ALA A O 1
ATOM 2205 N N . CYS A 1 319 ? -10.284 -61.382 41.244 1.00 52.81 319 CYS A N 1
ATOM 2206 C CA . CYS A 1 319 ? -9.458 -61.521 40.034 1.00 52.81 319 CYS A CA 1
ATOM 2207 C C . CYS A 1 319 ? -8.061 -62.116 40.284 1.00 52.81 319 CYS A C 1
ATOM 2209 O O . CYS A 1 319 ? -7.245 -62.089 39.367 1.00 52.81 319 CYS A O 1
ATOM 2211 N N . ASP A 1 320 ? -7.772 -62.646 41.477 1.00 54.16 320 ASP A N 1
ATOM 2212 C CA . ASP A 1 320 ? -6.394 -63.017 41.844 1.00 54.16 320 ASP A CA 1
ATOM 2213 C C . ASP A 1 320 ? -6.031 -64.500 41.688 1.00 54.16 320 ASP A C 1
ATOM 2215 O O . ASP A 1 320 ? -4.953 -64.916 42.096 1.00 54.16 320 ASP A O 1
ATOM 2219 N N . ILE A 1 321 ? -6.871 -65.329 41.061 1.00 58.78 321 ILE A N 1
ATOM 2220 C CA . ILE A 1 321 ? -6.477 -66.710 40.756 1.00 58.78 321 ILE A CA 1
ATOM 2221 C C . ILE A 1 321 ? -6.940 -67.069 39.342 1.00 58.78 321 ILE A C 1
ATOM 2223 O O . ILE A 1 321 ? -8.122 -67.266 39.082 1.00 58.78 321 ILE A O 1
ATOM 2227 N N . ALA A 1 322 ? -5.962 -67.171 38.440 1.00 56.84 322 ALA A N 1
ATOM 2228 C CA . ALA A 1 322 ? -6.043 -67.769 37.106 1.00 56.84 322 ALA A CA 1
ATOM 2229 C C . ALA A 1 322 ? -6.722 -66.958 35.979 1.00 56.84 322 ALA A C 1
ATOM 2231 O O . ALA A 1 322 ? -7.767 -67.352 35.464 1.00 56.84 322 ALA A O 1
ATOM 2232 N N . LYS A 1 323 ? -6.056 -65.895 35.493 1.00 57.31 323 LYS A N 1
ATOM 2233 C CA . LYS A 1 323 ? -5.694 -65.691 34.061 1.00 57.31 323 LYS A CA 1
ATOM 2234 C C . LYS A 1 323 ? -5.166 -64.265 33.808 1.00 57.31 323 LYS A C 1
ATOM 2236 O O . LYS A 1 323 ? -5.743 -63.310 34.321 1.00 57.31 323 LYS A O 1
ATOM 2241 N N . PRO A 1 324 ? -4.116 -64.082 32.984 1.00 54.69 324 PRO A N 1
ATOM 2242 C CA . PRO A 1 324 ? -3.635 -62.753 32.620 1.00 54.69 324 PRO A CA 1
ATOM 2243 C C . PRO A 1 324 ? -4.652 -62.036 31.719 1.00 54.69 324 PRO A C 1
ATOM 2245 O O . PRO A 1 324 ? -4.889 -62.433 30.577 1.00 54.69 324 PRO A O 1
ATOM 2248 N N . CYS A 1 325 ? -5.242 -60.952 32.226 1.00 49.19 325 CYS A N 1
ATOM 2249 C CA . CYS A 1 325 ? -6.034 -60.019 31.431 1.00 49.19 325 CYS A CA 1
ATOM 2250 C C . CYS A 1 325 ? -5.113 -59.248 30.476 1.00 49.19 325 CYS A C 1
ATOM 2252 O O . CYS A 1 325 ? -4.469 -58.270 30.854 1.00 49.19 325 CYS A O 1
ATOM 2254 N N . VAL A 1 326 ? -5.063 -59.692 29.221 1.00 50.00 326 VAL A N 1
ATOM 2255 C CA . VAL A 1 326 ? -4.431 -58.967 28.117 1.00 50.00 326 VAL A CA 1
ATOM 2256 C C . VAL A 1 326 ? -5.223 -57.682 27.870 1.00 50.00 326 VAL A C 1
ATOM 2258 O O . VAL A 1 326 ? -6.327 -57.704 27.327 1.00 50.00 326 VAL A O 1
ATOM 2261 N N . VAL A 1 327 ? -4.670 -56.542 28.282 1.00 53.31 327 VAL A N 1
ATOM 2262 C CA . VAL A 1 327 ? -5.213 -55.224 27.936 1.00 53.31 327 VAL A CA 1
ATOM 2263 C C . VAL A 1 327 ? -4.964 -55.002 26.446 1.00 53.31 327 VAL A C 1
ATOM 2265 O O . VAL A 1 327 ? -3.846 -54.704 26.025 1.00 53.31 327 VAL A O 1
ATOM 2268 N N . ALA A 1 328 ? -6.010 -55.177 25.638 1.00 49.75 328 ALA A N 1
ATOM 2269 C CA . ALA A 1 328 ? -5.985 -54.920 24.205 1.00 49.75 328 ALA A CA 1
ATOM 2270 C C . ALA A 1 328 ? -5.640 -53.443 23.941 1.00 49.75 328 ALA A C 1
ATOM 2272 O O . ALA A 1 328 ? -6.458 -52.533 24.100 1.00 49.75 328 ALA A O 1
ATOM 2273 N N . ARG A 1 329 ? -4.386 -53.206 23.552 1.00 48.47 329 ARG A N 1
ATOM 2274 C CA . ARG A 1 329 ? -3.857 -51.905 23.142 1.00 48.47 329 ARG A CA 1
ATOM 2275 C C . ARG A 1 329 ? -4.557 -51.513 21.835 1.00 48.47 329 ARG A C 1
ATOM 2277 O O . ARG A 1 329 ? -4.267 -52.088 20.791 1.00 48.47 329 ARG A O 1
ATOM 2284 N N . ARG A 1 330 ? -5.501 -50.562 21.884 1.00 46.69 330 ARG A N 1
ATOM 2285 C CA . ARG A 1 330 ? -6.155 -50.010 20.682 1.00 46.69 330 ARG A CA 1
ATOM 2286 C C . ARG A 1 330 ? -5.086 -49.470 19.723 1.00 46.69 330 ARG A C 1
ATOM 2288 O O . ARG A 1 330 ? -4.436 -48.468 20.026 1.00 46.69 330 ARG A O 1
ATOM 2295 N N . GLN A 1 331 ? -4.908 -50.141 18.585 1.00 44.78 331 GLN A N 1
ATOM 2296 C CA . GLN A 1 331 ? -4.113 -49.659 17.458 1.00 44.78 331 GLN A CA 1
ATOM 2297 C C . GLN A 1 331 ? -4.680 -48.317 16.980 1.00 44.78 331 GLN A C 1
ATOM 2299 O O . GLN A 1 331 ? -5.870 -48.201 16.690 1.00 44.78 331 GLN A O 1
ATOM 2304 N N . ARG A 1 332 ? -3.825 -47.292 16.922 1.00 46.69 332 ARG A N 1
ATOM 2305 C CA . ARG A 1 332 ? -4.142 -46.020 16.268 1.00 46.69 332 ARG A CA 1
ATOM 2306 C C . ARG A 1 332 ? -4.078 -46.236 14.758 1.00 46.69 332 ARG A C 1
ATOM 2308 O O . ARG A 1 332 ? -3.049 -46.666 14.248 1.00 46.69 332 ARG A O 1
ATOM 2315 N N . THR A 1 333 ? -5.171 -45.939 14.067 1.00 53.44 333 THR A N 1
ATOM 2316 C CA . THR A 1 333 ? -5.239 -45.893 12.603 1.00 53.44 333 THR A CA 1
ATOM 2317 C C . THR A 1 333 ? -4.273 -44.837 12.046 1.00 53.44 333 THR A C 1
ATOM 2319 O O . THR A 1 333 ? -4.189 -43.745 12.619 1.00 53.44 333 THR A O 1
ATOM 2322 N N . PRO A 1 334 ? -3.546 -45.128 10.951 1.00 52.72 334 PRO A N 1
ATOM 2323 C CA . PRO A 1 334 ? -2.653 -44.171 10.307 1.00 52.72 334 PRO A CA 1
ATOM 2324 C C . PRO A 1 334 ? -3.436 -43.003 9.693 1.00 52.72 334 PRO A C 1
ATOM 2326 O O . PRO A 1 334 ? -4.489 -43.183 9.083 1.00 52.72 334 PRO A O 1
ATOM 2329 N N . ILE A 1 335 ? -2.909 -41.796 9.893 1.00 60.88 335 ILE A N 1
ATOM 2330 C CA . ILE A 1 335 ? -3.439 -40.535 9.365 1.00 60.88 335 ILE A CA 1
ATOM 2331 C C . ILE A 1 335 ? -3.172 -40.506 7.854 1.00 60.88 335 ILE A C 1
ATOM 2333 O O . ILE A 1 335 ? -2.030 -40.671 7.428 1.00 60.88 335 ILE A O 1
ATOM 2337 N N . ALA A 1 336 ? -4.224 -40.321 7.054 1.00 55.16 336 ALA A N 1
ATOM 2338 C CA . ALA A 1 336 ? -4.126 -40.158 5.604 1.00 55.16 336 ALA A CA 1
ATOM 2339 C C . ALA A 1 336 ? -3.282 -38.916 5.233 1.00 55.16 336 ALA A C 1
ATOM 2341 O O . ALA A 1 336 ? -3.321 -37.922 5.966 1.00 55.16 336 ALA A O 1
ATOM 2342 N N . PRO A 1 337 ? -2.532 -38.939 4.114 1.00 63.22 337 PRO A N 1
ATOM 2343 C CA . PRO A 1 337 ? -1.769 -37.777 3.666 1.00 63.22 337 PRO A CA 1
ATOM 2344 C C . PRO A 1 337 ? -2.703 -36.600 3.322 1.00 63.22 337 PRO A C 1
ATOM 2346 O O . PRO A 1 337 ? -3.825 -36.822 2.859 1.00 63.22 337 PRO A O 1
ATOM 2349 N N . PRO A 1 338 ? -2.266 -35.346 3.548 1.00 52.78 338 PRO A N 1
ATOM 2350 C CA . PRO A 1 338 ? -3.075 -34.169 3.252 1.00 52.78 338 PRO A CA 1
ATOM 2351 C C . PRO A 1 338 ? -3.337 -34.047 1.741 1.00 52.78 338 PRO A C 1
ATOM 2353 O O . PRO A 1 338 ? -2.461 -34.390 0.942 1.00 52.78 338 PRO A O 1
ATOM 2356 N N . PRO A 1 339 ? -4.514 -33.539 1.330 1.00 53.09 339 PRO A N 1
ATOM 2357 C CA . PRO A 1 339 ? -4.818 -33.333 -0.078 1.00 53.09 339 PRO A CA 1
ATOM 2358 C C . PRO A 1 339 ? -3.849 -32.312 -0.686 1.00 53.09 339 PRO A C 1
ATOM 2360 O O . PRO A 1 339 ? -3.631 -31.227 -0.143 1.00 53.09 339 PRO A O 1
ATOM 2363 N N . THR A 1 340 ? -3.275 -32.660 -1.835 1.00 48.06 340 THR A N 1
ATOM 2364 C CA . THR A 1 340 ? -2.565 -31.729 -2.712 1.00 48.06 340 THR A CA 1
ATOM 2365 C C . THR A 1 340 ? -3.551 -30.679 -3.209 1.00 48.06 340 THR A C 1
ATOM 2367 O O . THR A 1 340 ? -4.380 -30.961 -4.071 1.00 48.06 340 THR A O 1
ATOM 2370 N N . TYR A 1 341 ? -3.480 -29.468 -2.657 1.00 48.75 341 TYR A N 1
ATOM 2371 C CA . TYR A 1 341 ? -4.205 -28.325 -3.202 1.00 48.75 341 TYR A CA 1
ATOM 2372 C C . TYR A 1 341 ? -3.628 -27.985 -4.581 1.00 48.75 341 TYR A C 1
ATOM 2374 O O . TYR A 1 341 ? -2.442 -27.673 -4.711 1.00 48.75 341 TYR A O 1
ATOM 2382 N N . GLY A 1 342 ? -4.479 -28.097 -5.602 1.00 45.44 342 GLY A N 1
ATOM 2383 C CA . GLY A 1 342 ? -4.206 -27.678 -6.972 1.00 45.44 342 GLY A CA 1
ATOM 2384 C C . GLY A 1 342 ? -3.855 -26.193 -7.065 1.00 45.44 342 GLY A C 1
ATOM 2385 O O . GLY A 1 342 ? -4.066 -25.409 -6.136 1.00 45.44 342 GLY A O 1
ATOM 2386 N N . ARG A 1 343 ? -3.263 -25.816 -8.200 1.00 51.62 343 ARG A N 1
ATOM 2387 C CA . ARG A 1 343 ? -2.802 -24.455 -8.490 1.00 51.62 343 ARG A CA 1
ATOM 2388 C C . ARG A 1 343 ? -3.929 -23.446 -8.255 1.00 51.62 343 ARG A C 1
ATOM 2390 O O . ARG A 1 343 ? -5.064 -23.660 -8.659 1.00 51.62 343 ARG A O 1
ATOM 2397 N N . TRP A 1 344 ? -3.577 -22.296 -7.686 1.00 47.94 344 TRP A N 1
ATOM 2398 C CA . TRP A 1 344 ? -4.492 -21.201 -7.321 1.00 47.94 344 TRP A CA 1
ATOM 2399 C C . TRP A 1 344 ? -5.355 -20.657 -8.484 1.00 47.94 344 TRP A C 1
ATOM 2401 O O . TRP A 1 344 ? -6.322 -19.940 -8.254 1.00 47.94 344 TRP A O 1
ATOM 24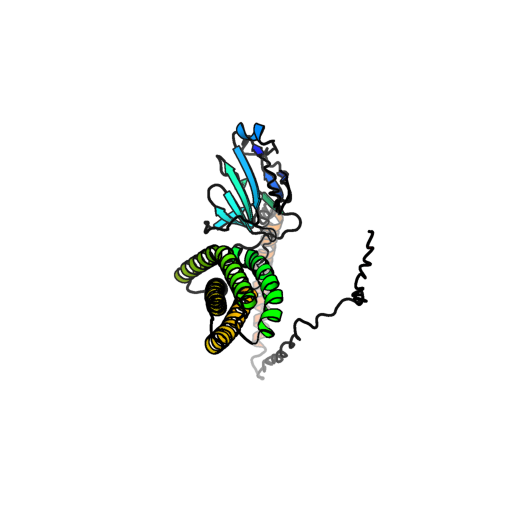11 N N . ASN A 1 345 ? -5.048 -21.036 -9.729 1.00 56.91 345 ASN A N 1
ATOM 2412 C CA . ASN A 1 345 ? -5.784 -20.636 -10.929 1.00 56.91 345 ASN A CA 1
ATOM 2413 C C . ASN A 1 345 ? -6.973 -21.559 -11.277 1.00 56.91 345 ASN A C 1
ATOM 2415 O O . ASN A 1 345 ? -7.671 -21.283 -12.248 1.00 56.91 345 ASN A O 1
ATOM 2419 N N . GLU A 1 346 ? -7.213 -22.629 -10.511 1.00 49.81 346 GLU A N 1
ATOM 2420 C CA . GLU A 1 346 ? -8.273 -23.626 -10.765 1.00 49.81 346 GLU A CA 1
ATOM 2421 C C . GLU A 1 346 ? -9.487 -23.498 -9.826 1.00 49.81 346 GLU A C 1
ATOM 2423 O O . GLU A 1 346 ? -10.303 -24.414 -9.732 1.00 49.81 346 GLU A O 1
ATOM 2428 N N . ALA A 1 347 ? -9.649 -22.370 -9.124 1.00 54.66 347 ALA A N 1
ATOM 2429 C CA . ALA A 1 347 ? -10.867 -22.142 -8.348 1.00 54.66 347 ALA A CA 1
ATOM 2430 C C . ALA A 1 347 ? -12.107 -22.218 -9.274 1.00 54.66 347 ALA A C 1
ATOM 2432 O O . ALA A 1 347 ? -12.108 -21.556 -10.319 1.00 54.66 347 ALA A O 1
ATOM 2433 N N . PRO A 1 348 ? -13.155 -22.991 -8.916 1.00 46.22 348 PRO A N 1
ATOM 2434 C CA . PRO A 1 348 ? -14.371 -23.097 -9.713 1.00 46.22 348 PRO A CA 1
ATOM 2435 C C . PRO A 1 348 ? -14.965 -21.706 -9.915 1.00 46.22 348 PRO A C 1
ATOM 2437 O O . PRO A 1 348 ? -15.403 -21.058 -8.961 1.00 46.22 348 PRO A O 1
ATOM 2440 N N . ARG A 1 349 ? -14.959 -21.225 -11.159 1.00 62.88 349 ARG A N 1
ATOM 2441 C CA . ARG A 1 349 ? -15.740 -20.047 -11.526 1.00 62.88 349 ARG A CA 1
ATOM 2442 C C . ARG A 1 349 ? -17.204 -20.446 -11.371 1.00 62.88 349 ARG A C 1
ATOM 2444 O O . ARG A 1 349 ? -17.615 -21.481 -11.893 1.00 62.88 349 ARG A O 1
ATOM 2451 N N . GLY A 1 350 ? -17.948 -19.675 -10.581 1.00 58.00 350 GLY A N 1
ATOM 2452 C CA . GLY A 1 350 ? -19.369 -19.919 -10.364 1.00 58.00 350 GLY A CA 1
ATOM 2453 C C . GLY A 1 350 ? -20.145 -19.935 -11.690 1.00 58.00 350 GLY A C 1
ATOM 2454 O O . GLY A 1 350 ? -19.668 -19.369 -12.677 1.00 58.00 350 GLY A O 1
ATOM 2455 N N . PRO A 1 351 ? -21.331 -20.562 -11.716 1.00 56.47 351 PRO A N 1
ATOM 2456 C CA . PRO A 1 351 ? -22.116 -20.802 -12.932 1.00 56.47 351 PRO A CA 1
ATOM 2457 C C . PRO A 1 351 ? -22.587 -19.545 -13.696 1.00 56.47 351 PRO A C 1
ATOM 2459 O O . PRO A 1 351 ? -23.173 -19.694 -14.760 1.00 56.47 351 PRO A O 1
ATOM 2462 N N . ASP A 1 352 ? -22.269 -18.334 -13.226 1.00 52.41 352 ASP A N 1
ATOM 2463 C CA . ASP A 1 352 ? -22.686 -17.060 -13.833 1.00 52.41 352 ASP A CA 1
ATOM 2464 C C . ASP A 1 352 ? -21.527 -16.241 -14.441 1.00 52.41 352 ASP A C 1
ATOM 2466 O O . ASP A 1 352 ? -21.690 -15.065 -14.773 1.00 52.41 352 ASP A O 1
ATOM 2470 N N . ALA A 1 353 ? -20.331 -16.823 -14.595 1.00 47.84 353 ALA A N 1
ATOM 2471 C CA . ALA A 1 353 ? -19.232 -16.159 -15.298 1.00 47.84 353 ALA A CA 1
ATOM 2472 C C . ALA A 1 353 ? -19.474 -16.194 -16.819 1.00 47.84 353 ALA A C 1
ATOM 2474 O O . ALA A 1 353 ? -19.044 -17.118 -17.509 1.00 47.84 353 ALA A O 1
ATOM 2475 N N . ALA A 1 354 ? -20.191 -15.188 -17.325 1.00 46.53 354 ALA A N 1
ATOM 2476 C CA . ALA A 1 354 ? -20.416 -14.986 -18.752 1.00 46.53 354 ALA A CA 1
ATOM 2477 C C . ALA A 1 354 ? -19.078 -14.883 -19.522 1.00 46.53 354 ALA A C 1
ATOM 2479 O O . ALA A 1 354 ? -18.128 -14.276 -19.016 1.00 46.53 354 ALA A O 1
ATOM 2480 N N . PRO A 1 355 ? -18.979 -15.461 -20.733 1.00 52.31 355 PRO A N 1
ATOM 2481 C CA . PRO A 1 355 ? -17.818 -15.277 -21.593 1.00 52.31 355 PRO A CA 1
ATOM 2482 C C . PRO A 1 355 ? -17.706 -13.806 -22.016 1.00 52.31 355 PRO A C 1
ATOM 2484 O O . PRO A 1 355 ? -18.691 -13.187 -22.417 1.00 52.31 355 PRO A O 1
ATOM 2487 N N . GLU A 1 356 ? -16.503 -13.238 -21.919 1.00 49.09 356 GLU A N 1
ATOM 2488 C CA . GLU A 1 356 ? -16.194 -11.932 -22.503 1.00 49.09 356 GLU A CA 1
ATOM 2489 C C . GLU A 1 356 ? -16.207 -12.057 -24.032 1.00 49.09 356 GLU A C 1
ATOM 2491 O O . GLU A 1 356 ? -15.213 -12.422 -24.661 1.00 49.09 356 GLU A O 1
ATOM 2496 N N . ASP A 1 357 ? -17.361 -11.772 -24.629 1.00 49.31 357 ASP A N 1
ATOM 2497 C CA . ASP A 1 357 ? -17.496 -11.589 -26.067 1.00 49.31 357 ASP A CA 1
ATOM 2498 C C . ASP A 1 357 ? -16.873 -10.252 -26.496 1.00 49.31 357 ASP A C 1
ATOM 2500 O O . ASP A 1 357 ? -17.339 -9.170 -26.143 1.00 49.31 357 ASP A O 1
ATOM 2504 N N . GLY A 1 358 ? -15.854 -10.351 -27.349 1.00 43.78 358 GLY A N 1
ATOM 2505 C CA . GLY A 1 358 ? -15.720 -9.482 -28.516 1.00 43.78 358 GLY A CA 1
ATOM 2506 C C . GLY A 1 358 ? -15.279 -8.038 -28.277 1.00 43.78 358 GLY A C 1
ATOM 2507 O O . GLY A 1 358 ? -16.087 -7.114 -28.186 1.00 43.78 358 GLY A O 1
ATOM 2508 N N . ALA A 1 359 ? -13.969 -7.818 -28.389 1.00 47.16 359 ALA A N 1
ATOM 2509 C CA . ALA A 1 359 ? -13.395 -6.523 -28.726 1.00 47.16 359 ALA A CA 1
ATOM 2510 C C . ALA A 1 359 ? -14.010 -5.973 -30.033 1.00 47.16 359 ALA A C 1
ATOM 2512 O O . ALA A 1 359 ? -13.690 -6.433 -31.130 1.00 47.16 359 ALA A O 1
ATOM 2513 N N . ARG A 1 360 ? -14.873 -4.956 -29.924 1.00 40.66 360 ARG A N 1
ATOM 2514 C CA . ARG A 1 360 ? -15.201 -4.044 -31.030 1.00 40.66 360 ARG A CA 1
ATOM 2515 C C . ARG A 1 360 ? -14.220 -2.879 -31.011 1.00 40.66 360 ARG A C 1
ATOM 2517 O O . ARG A 1 360 ? -14.254 -2.036 -30.119 1.00 40.66 360 ARG A O 1
ATOM 2524 N N . THR A 1 361 ? -13.364 -2.825 -32.021 1.00 44.81 361 THR A N 1
ATOM 2525 C CA . THR A 1 361 ? -12.607 -1.634 -32.406 1.00 44.81 361 THR A CA 1
ATOM 2526 C C . THR A 1 361 ? -13.569 -0.523 -32.849 1.00 44.81 361 THR A C 1
ATOM 2528 O O . THR A 1 361 ? -14.443 -0.777 -33.679 1.00 44.81 361 THR A O 1
ATOM 2531 N N . PRO A 1 362 ? -13.438 0.718 -32.349 1.00 52.41 362 PRO A N 1
ATOM 2532 C CA . PRO A 1 362 ? -14.145 1.846 -32.934 1.00 52.41 362 PRO A CA 1
ATOM 2533 C C . PRO A 1 362 ? -13.423 2.319 -34.203 1.00 52.41 362 PRO A C 1
ATOM 2535 O O . PRO A 1 362 ? -12.282 2.777 -34.162 1.00 52.41 362 PRO A O 1
ATOM 2538 N N . THR A 1 363 ? -14.115 2.214 -35.334 1.00 43.38 363 THR A N 1
ATOM 2539 C CA . THR A 1 363 ? -13.761 2.848 -36.606 1.00 43.38 363 THR A CA 1
ATOM 2540 C C . THR A 1 363 ? -13.949 4.362 -36.477 1.00 43.38 363 THR A C 1
ATOM 2542 O O . THR A 1 363 ? -15.075 4.839 -36.356 1.00 43.38 363 THR A O 1
ATOM 2545 N N . THR A 1 364 ? -12.868 5.139 -36.500 1.00 46.72 364 THR A N 1
ATOM 2546 C CA . THR A 1 364 ? -12.929 6.601 -36.628 1.00 46.72 364 THR A CA 1
ATOM 2547 C C . THR A 1 364 ? -13.030 6.985 -38.102 1.00 46.72 364 THR A C 1
ATOM 2549 O O . THR A 1 364 ? -12.079 6.844 -38.866 1.00 46.72 364 THR A O 1
ATOM 2552 N N . ALA A 1 365 ? -14.198 7.486 -38.506 1.00 40.81 365 ALA A N 1
ATOM 2553 C CA . ALA A 1 365 ? -14.378 8.169 -39.780 1.00 40.81 365 ALA A CA 1
ATOM 2554 C C . ALA A 1 365 ? -13.795 9.590 -39.686 1.00 40.81 365 ALA A C 1
ATOM 2556 O O . ALA A 1 365 ? -14.183 10.378 -38.824 1.00 40.81 365 ALA A O 1
ATOM 2557 N N . TRP A 1 366 ? -12.852 9.908 -40.572 1.00 39.22 366 TRP A N 1
ATOM 2558 C CA . TRP A 1 366 ? -12.395 11.269 -40.842 1.00 39.22 366 TRP A CA 1
ATOM 2559 C C . TRP A 1 366 ? -13.351 11.932 -41.834 1.00 39.22 366 TRP A C 1
ATOM 2561 O O . TRP A 1 366 ? -13.468 11.489 -42.973 1.00 39.22 366 TRP A O 1
ATOM 2571 N N . SER A 1 367 ? -13.992 13.022 -41.423 1.00 46.03 367 SER A N 1
ATOM 2572 C CA . SER A 1 367 ? -14.629 13.973 -42.332 1.00 46.03 367 SER A CA 1
ATOM 2573 C C . SER A 1 367 ? -13.736 15.206 -42.448 1.00 46.03 367 SER A C 1
ATOM 2575 O O . SER A 1 367 ? -13.649 16.021 -41.531 1.00 46.03 367 SER A O 1
ATOM 2577 N N . SER A 1 368 ? -13.049 15.292 -43.585 1.00 48.09 368 SER A N 1
ATOM 2578 C CA . SER A 1 368 ? -12.440 16.508 -44.116 1.00 48.09 368 SER A CA 1
ATOM 2579 C C . SER A 1 368 ? -13.549 17.481 -44.523 1.00 48.09 368 SER A C 1
ATOM 2581 O O . SER A 1 368 ? -14.556 17.079 -45.110 1.00 48.09 368 SER A O 1
ATOM 2583 N N . THR A 1 369 ? -13.383 18.764 -44.224 1.00 45.81 369 THR A N 1
ATOM 2584 C CA . THR A 1 369 ? -14.087 19.825 -44.948 1.00 45.81 369 THR A CA 1
ATOM 2585 C C . THR A 1 369 ? -13.098 20.950 -45.206 1.00 45.81 369 THR A C 1
ATOM 2587 O O . THR A 1 369 ? -12.281 21.265 -44.339 1.00 45.81 369 THR A O 1
ATOM 2590 N N . ALA A 1 370 ? -13.134 21.408 -46.455 1.00 53.31 370 ALA A N 1
ATOM 2591 C CA . ALA A 1 370 ? -12.244 22.362 -47.099 1.00 53.31 370 ALA A CA 1
ATOM 2592 C C . ALA A 1 370 ? -12.487 23.810 -46.661 1.00 53.31 370 ALA A C 1
ATOM 2594 O O . ALA A 1 370 ? -13.619 24.103 -46.208 1.00 53.31 370 ALA A O 1
#

Radius of gyration: 33.1 Å; chains: 1; bounding box: 57×105×100 Å

pLDDT: mean 77.29, std 19.45, range [28.12, 97.62]

Secondary structure (DSSP, 8-state):
-------------------EEE----TT---EEEEEETTEEEEEESS-EEE-HHHHTT-SSEEEEEEESS----SPPEEEETTEEEEEETTEEEEEETTEEEEEEEESS--GGGEEEEEETTBPBBPP-TTHHHHHHHHHHHHHHHHHHHHHHHHHHT--S--HHHHHHHHHHHHHHHHHHHHHHHHHHHHHHHHHHHHHH-SSS-HHHHHHHHHHHHHHHHHHHHHHHHHHHHH--SHHHHHHHHHHHHHHHHHHHHHHHHHHHT-SPPBPPP-------TT----HHHHHHHHHHHHHHHHHHHHHHHHHHHHHTTSSSS--------PPPPPPPPP-PPPGGG----TT------------------

Organism: NCBI:txid490573

Sequence (370 aa):
MLLRGVGVFAAVALLGAVAGQVATAGDDSTVERTVQVGATTLRLTGDWRMVDATTLANGPARMHVVLDPSLRAEGGSPARLGGYRGWSSGSGTVLPTTRGMLRVSCDPRPCQRAVRSVSVTGAAILAPAPGLALRLRAPAVLATLDATRASARTALAHAAAPSPATRELAHRLAVAHRTALEALRPLANVAGAASASAAGASTAGTADTAAAGTAGGGLVTALERSEGAYDQLAGATSARAFNAARDEVVATDRAVEAAVAGLARGGAPAVQAPRVPAAAPAGGGASLLTLLLVLATALLVSALAPASLRRLRARRTACDIAKPCVVARRQRTPIAPPPTYGRWNEAPRGPDAAPEDGARTPTTAWSSTA

Foldseek 3Di:
DDDDDDDDDPPPDPPWQWWKKAFDDPPDAPDWDWDDRPQKIWTFGHDIDTDDPVVNVVHPKIKTKGFDQPDDLFDADWDDALQAIAGDDPQWTWWQKLRHIIIIGMPPDNRRVRTNHMDGHPIFTFHDAQLPSVLSCVVVLVVVLVVLCVVLVVVLVPDQWDDLVNLVSLLVNLVSLVVSLVVQVVSLVSLLVVLVVVVVVDPDDRPLSVLSSVLSVQLNVLSVQLSVLSNQCSVDPGSVSNVVSVVSNVVSVVSNVVSVVSNCVSDDGHGDDRPPPPPPPVPPPVPVVNVVVVVVVVVVCVVCVVVVVVVVVVVVVVPPDDDDDDPPDDDDDDDDDDDDDDDPVPDDDPPPPDDPDDDDDDDDDDDDDD